Protein 7PQF (pdb70)

B-factor: mean 41.91, std 10.93, range [24.63, 84.91]

Solvent-accessible surface area: 10049 Å² total; per-residue (Å²): 165,104,95,48,132,50,31,40,81,12,200,102,76,9,81,138,3,105,70,0,0,0,8,0,6,2,8,88,9,77,118,2,18,55,50,20,117,141,19,7,3,13,86,0,57,127,132,21,81,143,24,68,3,57,38,9,2,3,22,78,31,27,71,4,0,156,38,2,9,38,0,6,0,14,0,32,69,58,2,49,95,90,191,48,37,27,4,55,132,100,0,24,8,11,88,0,9,101,25,0,4,40,5,30,39,146,144,141,74,83,9,112,107,33,177,39,54,138,34,0,23,30,35,0,15,160,26,8,136,27,55,83,51,59,0,83,90,11,51,170,46,97,79,0,62,124,42,48,148,45,2,105,39,0,30,79,5,9,152,68,101,33,25,16,1,4,0,0,20,0,97,41,0,1,14,54,102,17,36,123,33,48,112,12,0,24,116,20,0,108,69,23,17,170

Radius of gyration: 15.89 Å; Cα contacts (8 Å, |Δi|>4): 323; chains: 1; bounding box: 31×44×41 Å

Sequence (194 aa):
MMEGKEYIILKNPIANADDNSLIEIFSYRCTHCYDHHKFNTMGKVKEKLPNLTYKFYPVSSMGDYGRQANEIFAFAAFKDGVNKIDPTDKNSLTHKVAKKAYFNAYFKKKQRWENGKNPEAFYSVGLKAMNVSKADLENFLKTPEAAELLKSSYEIANPISQQNYGTPAFVVNGKYQIIPSAINSPEALIEITKELSK

Foldseek 3Di:
DDDPPFWHWDPAFQPPAAQAKEWEAELQDVVVVVCLVVLLVVVLCVVRVPGAYYYQYALVDALRSVVVLLLLLVQVVVCVVVVHRLSPCPGLVSLQSVQSNCCCPVVVDRCVRNPHVVVVNCSSCVSNVHDVVVSVVVCVDVSSVVSSVSSNVSHVVCVPPHPGWIDARRTIITDVVQPPDSVSVNVVNVVVND

Secondary structure (DSSP, 8-state):
--BTTTEEE-SSPPTT-SSEEEEEE-TT-HHHHHHHHTTHHHHHHHHSTTSEEEEEE-TTSSTTHHHHHHHHHHHHHHHHHHT--TTSTTSHHHHHHHHHHIIIIIS---GGGGT-HHHHHHHHHHHHT--HHHHHHHHTSHHHHHHHHHGGGHHHHHHHH-SSEEEETTTEEEPGGG-SSHHHHHHHHHHHH-

InterPro domains:
  IPR013766 Thioredoxin domain [PS51352] (11-218)
  IPR023205 Thiol:disulphide interchange protein DsbA/DsbL [cd03019] (27-215)
  IPR036249 Thioredoxin-like superfamily [SSF52833] (25-217)
  IPR050824 Bacterial Thiol:disulfide Interchange Protein DsbA [PTHR35891] (1-219)

Structure (mmCIF, N/CA/C/O backbone):
data_7PQF
#
_entry.id   7PQF
#
_cell.length_a   43.491
_cell.length_b   43.491
_cell.length_c   196.312
_cell.angle_alpha   90.000
_cell.angle_beta   90.000
_cell.angle_gamma   120.000
#
_symmetry.space_group_name_H-M   'P 32 2 1'
#
loop_
_entity.id
_entity.type
_entity.pdbx_description
1 polymer 'Thiol:disulfide interchange protein DsbA/DsbL'
2 water water
#
loop_
_atom_site.group_PDB
_atom_site.id
_atom_site.type_symbol
_atom_site.label_atom_id
_atom_site.label_alt_id
_atom_site.label_comp_id
_atom_site.label_asym_id
_atom_site.label_entity_id
_atom_site.label_seq_id
_atom_site.pdbx_PDB_ins_code
_atom_site.Cartn_x
_atom_site.Cartn_y
_atom_site.Cartn_z
_atom_site.occupancy
_atom_site.B_iso_or_equiv
_atom_site.auth_seq_id
_atom_site.auth_comp_id
_atom_site.auth_asym_id
_atom_site.auth_atom_id
_atom_site.pdbx_PDB_model_num
ATOM 1 N N . MET A 1 1 ? 14.25250 10.53280 -32.00958 1.000 70.16173 1 MET A N 1
ATOM 2 C CA . MET A 1 1 ? 14.08077 11.66480 -31.12657 1.000 53.70571 1 MET A CA 1
ATOM 3 C C . MET A 1 1 ? 12.62865 12.08586 -31.03275 1.000 48.23555 1 MET A C 1
ATOM 4 O O . MET A 1 1 ? 12.36451 13.21389 -30.62402 1.000 47.72256 1 MET A O 1
ATOM 9 N N . MET A 1 2 ? 11.68178 11.19881 -31.36750 1.000 42.19863 2 MET A N 1
ATOM 10 C CA . MET A 1 2 ? 10.26054 11.51552 -31.26229 1.000 41.71801 2 MET A CA 1
ATOM 11 C C . MET A 1 2 ? 9.54176 10.57115 -30.31061 1.000 42.14675 2 MET A C 1
ATOM 12 O O . MET A 1 2 ? 9.68150 9.34908 -30.41029 1.000 43.22448 2 MET A O 1
ATOM 17 N N . GLU A 1 3 ? 8.76204 11.14583 -29.39620 1.000 46.55742 3 GLU A N 1
ATOM 18 C CA . GLU A 1 3 ? 7.96674 10.34485 -28.47802 1.000 46.91210 3 GLU A CA 1
ATOM 19 C C . GLU A 1 3 ? 7.00059 9.46052 -29.25068 1.000 47.87891 3 GLU A C 1
ATOM 20 O O . GLU A 1 3 ? 6.32130 9.92133 -30.16947 1.000 46.18790 3 GLU A O 1
ATOM 26 N N . GLY A 1 4 ? 6.93841 8.18688 -28.88193 1.000 46.52199 4 GLY A N 1
ATOM 27 C CA . GLY A 1 4 ? 6.10273 7.25501 -29.60372 1.000 48.51499 4 GLY A CA 1
ATOM 28 C C . GLY A 1 4 ? 6.70985 6.66826 -30.86010 1.000 50.45742 4 GLY A C 1
ATOM 29 O O . GLY A 1 4 ? 6.08047 5.79982 -31.48460 1.000 48.99652 4 GLY A O 1
ATOM 30 N N . LYS A 1 5 ? 7.90749 7.10562 -31.26291 1.000 48.44075 5 LYS A N 1
ATOM 31 C CA . LYS A 1 5 ? 8.63040 6.44496 -32.34187 1.000 46.48399 5 LYS A CA 1
ATOM 32 C C . LYS A 1 5 ? 9.96306 5.90883 -31.86853 1.000 44.99195 5 LYS A C 1
ATOM 33 O O . LYS A 1 5 ? 10.25081 4.72100 -32.04977 1.000 48.76389 5 LYS A O 1
ATOM 39 N N . GLU A 1 6 ? 10.78261 6.74186 -31.25668 1.000 41.37952 6 GLU A N 1
ATOM 40 C CA . GLU A 1 6 ? 12.00957 6.20856 -30.69865 1.000 40.48260 6 GLU A CA 1
ATOM 41 C C . GLU A 1 6 ? 11.85842 5.84816 -29.21926 1.000 37.39884 6 GLU A C 1
ATOM 42 O O . GLU A 1 6 ? 12.60560 4.99501 -28.71199 1.000 40.56857 6 GLU A O 1
ATOM 48 N N . TYR A 1 7 ? 10.91665 6.46143 -28.51162 1.000 38.96564 7 TYR A N 1
ATOM 49 C CA . TYR A 1 7 ? 10.86343 6.28815 -27.06427 1.000 39.80483 7 TYR A CA 1
ATOM 50 C C . TYR A 1 7 ? 9.45727 6.58557 -26.59025 1.000 41.88337 7 TYR A C 1
ATOM 51 O O . TYR A 1 7 ? 8.68867 7.28189 -27.25872 1.000 42.66080 7 TYR A O 1
ATOM 60 N N . ILE A 1 8 ? 9.14403 6.06947 -25.40998 1.000 37.07901 8 ILE A N 1
ATOM 61 C CA . ILE A 1 8 ? 7.96557 6.47939 -24.67200 1.000 43.95723 8 ILE A CA 1
ATOM 62 C C . ILE A 1 8 ? 8.41242 7.05261 -23.32870 1.000 46.33559 8 ILE A C 1
ATOM 63 O O . ILE A 1 8 ? 9.52406 6.80637 -22.85407 1.000 44.17959 8 ILE A O 1
ATOM 68 N N . ILE A 1 9 ? 7.55236 7.86794 -22.73316 1.000 47.20067 9 ILE A N 1
ATOM 69 C CA . ILE A 1 9 ? 7.82905 8.41469 -21.41260 1.000 50.35733 9 ILE A CA 1
ATOM 70 C C . ILE A 1 9 ? 7.16282 7.50978 -20.39065 1.000 46.63112 9 ILE A C 1
ATOM 71 O O . ILE A 1 9 ? 5.94662 7.29481 -20.43498 1.000 52.73248 9 ILE A O 1
ATOM 76 N N . LEU A 1 10 ? 7.96416 6.93976 -19.49879 1.000 45.90252 10 LEU A N 1
ATOM 77 C CA . LEU A 1 10 ? 7.41142 6.02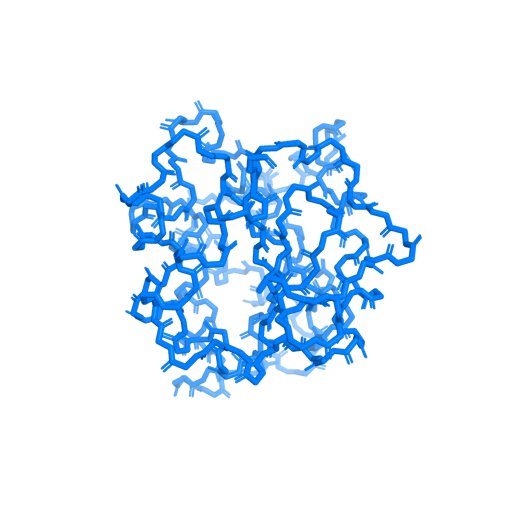197 -18.51338 1.000 45.48349 10 LEU A CA 1
ATOM 78 C C . LEU A 1 10 ? 6.38494 6.73852 -17.66067 1.000 50.56813 10 LEU A C 1
ATOM 79 O O . LEU A 1 10 ? 6.58371 7.89321 -17.26997 1.000 53.40817 10 LEU A O 1
ATOM 84 N N . LYS A 1 11 ? 5.28021 6.04664 -17.36541 1.000 47.52241 11 LYS A N 1
ATOM 85 C CA . LYS A 1 11 ? 4.26016 6.66925 -16.52761 1.000 55.08734 11 LYS A CA 1
ATOM 86 C C . LYS A 1 11 ? 4.80436 6.95478 -15.13693 1.000 55.04272 11 LYS A C 1
ATOM 87 O O . LYS A 1 11 ? 4.57655 8.04016 -14.59842 1.000 55.98617 11 LYS A O 1
ATOM 93 N N . ASN A 1 12 ? 5.56849 6.01827 -14.56207 1.000 53.88558 12 ASN A N 1
ATOM 94 C CA . ASN A 1 12 ? 6.31988 6.26310 -13.32842 1.000 55.43402 12 ASN A CA 1
ATOM 95 C C . ASN A 1 12 ? 7.80073 6.01955 -13.56354 1.000 52.83323 12 ASN A C 1
ATOM 96 O O . ASN A 1 12 ? 8.18153 4.92737 -14.01071 1.000 53.93837 12 ASN A O 1
ATOM 101 N N . PRO A 1 13 ? 8.66155 6.96878 -13.22852 1.000 51.59361 13 PRO A N 1
ATOM 102 C CA . PRO A 1 13 ? 10.07048 6.85941 -13.60083 1.000 51.83585 13 PRO A CA 1
ATOM 103 C C . PRO A 1 13 ? 10.84273 6.07805 -12.55439 1.000 47.63896 13 PRO A C 1
ATOM 104 O O . PRO A 1 13 ? 10.38733 5.86603 -11.43809 1.000 46.74526 13 PRO A O 1
ATOM 108 N N . ILE A 1 14 ? 12.01110 5.61922 -12.95152 1.000 45.82794 14 ILE A N 1
ATOM 109 C CA . ILE A 1 14 ? 12.90098 4.94563 -12.01913 1.000 39.84062 14 ILE A CA 1
ATOM 110 C C . ILE A 1 14 ? 13.51080 6.00201 -11.12320 1.000 39.86305 14 ILE A C 1
ATOM 111 O O . ILE A 1 14 ? 14.06253 6.99494 -11.60939 1.000 40.62122 14 ILE A O 1
ATOM 116 N N . ALA A 1 15 ? 13.40404 5.79663 -9.81669 1.000 40.33377 15 ALA A N 1
ATOM 117 C CA . ALA A 1 15 ? 13.98714 6.71509 -8.86151 1.000 43.07142 15 ALA A CA 1
ATOM 118 C C . ALA A 1 15 ? 15.50330 6.67060 -8.94212 1.000 42.65736 15 ALA A C 1
ATOM 119 O O . ALA A 1 15 ? 16.08987 5.62622 -9.23983 1.000 39.97258 15 ALA A O 1
ATOM 121 N N . ASN A 1 16 ? 16.13620 7.82404 -8.70523 1.000 45.42702 16 ASN A N 1
ATOM 122 C CA . ASN A 1 16 ? 17.58864 7.91992 -8.52486 1.000 48.34300 16 ASN A CA 1
ATOM 123 C C . ASN A 1 16 ? 18.32893 7.43733 -9.76244 1.000 47.25329 16 ASN A C 1
ATOM 124 O O . ASN A 1 16 ? 19.29812 6.67579 -9.69125 1.000 43.90194 16 ASN A O 1
ATOM 129 N N . ALA A 1 17 ? 17.86447 7.88699 -10.91643 1.000 46.00549 17 ALA A N 1
ATOM 130 C CA . ALA A 1 17 ? 18.36981 7.30916 -12.14686 1.000 40.51263 17 ALA A CA 1
ATOM 131 C C . ALA A 1 17 ? 18.83495 8.37809 -13.13207 1.000 40.13657 17 ALA A C 1
ATOM 132 O O . ALA A 1 17 ? 19.05193 8.07723 -14.30460 1.000 39.08854 17 ALA A O 1
ATOM 134 N N . ASP A 1 18 ? 19.05372 9.61098 -12.67752 1.000 44.06040 18 ASP A N 1
ATOM 135 C CA A ASP A 1 18 ? 19.56170 10.61383 -13.60002 0.356 46.39000 18 ASP A CA 1
ATOM 136 C CA B ASP A 1 18 ? 19.59989 10.64396 -13.54985 0.644 46.74083 18 ASP A CA 1
ATOM 137 C C . ASP A 1 18 ? 20.85640 10.13820 -14.25279 1.000 42.08052 18 ASP A C 1
ATOM 138 O O . ASP A 1 18 ? 21.63645 9.37990 -13.67437 1.000 38.92046 18 ASP A O 1
ATOM 147 N N . ASN A 1 19 ? 21.05652 10.57205 -15.50682 1.000 40.50793 19 ASN A N 1
ATOM 148 C CA . ASN A 1 19 ? 22.27502 10.32874 -16.27180 1.000 42.64463 19 ASN A CA 1
ATOM 149 C C . ASN A 1 19 ? 22.64780 8.84779 -16.31044 1.000 38.24597 19 ASN A C 1
ATOM 150 O O . ASN A 1 19 ? 23.75067 8.43815 -15.94477 1.000 36.54358 19 ASN A O 1
ATOM 155 N N . SER A 1 20 ? 21.71438 8.03958 -16.79721 1.000 35.52989 20 SER A N 1
ATOM 156 C CA . SER A 1 20 ? 21.90887 6.59708 -16.71541 1.000 34.64853 20 SER A CA 1
ATOM 157 C C . SER A 1 20 ? 21.25414 5.91629 -17.90736 1.000 38.12578 20 SER A C 1
ATOM 158 O O . SER A 1 20 ? 20.26818 6.40370 -18.47164 1.000 38.97481 20 SER A O 1
ATOM 161 N N . LEU A 1 21 ? 21.79316 4.75381 -18.24970 1.000 36.42768 21 LEU A N 1
ATOM 162 C CA . LEU A 1 21 ? 21.11549 3.79789 -19.11644 1.000 34.54977 21 LEU A CA 1
ATOM 163 C C . LEU A 1 21 ? 20.93524 2.53221 -18.29797 1.000 31.44478 21 LEU A C 1
ATOM 164 O O . LEU A 1 21 ? 21.90682 2.00390 -17.74584 1.000 32.17336 21 LEU A O 1
ATOM 169 N N . ILE A 1 22 ? 19.70110 2.07634 -18.17843 1.000 28.50482 22 ILE A N 1
ATOM 170 C CA . ILE A 1 22 ? 19.37860 0.92718 -17.34023 1.000 27.99570 22 ILE A CA 1
ATOM 171 C C . ILE A 1 22 ? 18.74609 -0.12418 -18.22837 1.000 29.91152 22 ILE A C 1
ATOM 172 O O . ILE A 1 22 ? 17.81237 0.17913 -18.98461 1.000 31.62282 22 ILE A O 1
ATOM 177 N N . GLU A 1 23 ? 19.27223 -1.34653 -18.15709 1.000 28.04997 23 GLU A N 1
ATOM 178 C CA . GLU A 1 23 ? 18.72340 -2.46820 -18.89716 1.000 28.09258 23 GLU A CA 1
ATOM 179 C C . GLU A 1 23 ? 17.86392 -3.28937 -17.95626 1.000 30.28927 23 GLU A C 1
ATOM 180 O O . GLU A 1 23 ? 18.36384 -3.83308 -16.96203 1.000 31.19053 23 GLU A O 1
ATOM 186 N N . ILE A 1 24 ? 16.57603 -3.36181 -18.25196 1.000 30.41286 24 ILE A N 1
ATOM 187 C CA . ILE A 1 24 ? 15.67456 -4.22345 -17.50284 1.000 30.31773 24 ILE A CA 1
ATOM 188 C C . ILE A 1 24 ? 15.69998 -5.57399 -18.20653 1.000 31.48917 24 ILE A C 1
ATOM 189 O O . ILE A 1 24 ? 15.44127 -5.64569 -19.40887 1.000 31.80243 24 ILE A O 1
ATOM 194 N N . PHE A 1 25 ? 16.01446 -6.64177 -17.47400 1.000 28.96416 25 PHE A N 1
ATOM 195 C CA . PHE A 1 25 ? 16.28213 -7.93718 -18.09417 1.000 28.77492 25 PHE A CA 1
ATOM 196 C C . PHE A 1 25 ? 15.76943 -9.07589 -17.22115 1.000 31.41176 25 PHE A C 1
ATOM 197 O O . PHE A 1 25 ? 15.44276 -8.90910 -16.04490 1.000 27.78631 25 PHE A O 1
ATOM 205 N N . SER A 1 26 ? 15.77767 -10.27615 -17.79231 1.000 28.31327 26 SER A N 1
ATOM 206 C CA . SER A 1 26 ? 15.48413 -11.47310 -17.01706 1.000 31.06830 26 SER A CA 1
ATOM 207 C C . SER A 1 26 ? 16.47988 -12.55605 -17.41509 1.000 31.79243 26 SER A C 1
ATOM 208 O O . SER A 1 26 ? 16.90069 -12.63457 -18.58080 1.000 28.27732 26 SER A O 1
ATOM 211 N N . TYR A 1 27 ? 16.85891 -13.38319 -16.43936 1.000 28.23600 27 TYR A N 1
ATOM 212 C CA . TYR A 1 27 ? 17.72126 -14.52266 -16.72751 1.000 27.25837 27 TYR A CA 1
ATOM 213 C C . TYR A 1 27 ? 17.09171 -15.50368 -17.71059 1.000 28.85555 27 TYR A C 1
ATOM 214 O O . TYR A 1 27 ? 17.81666 -16.28713 -18.33389 1.000 33.45899 27 TYR A O 1
ATOM 223 N N . ARG A 1 28 ? 15.76342 -15.52437 -17.82495 1.000 31.56927 28 ARG A N 1
ATOM 224 C CA . ARG A 1 28 ? 15.08663 -16.45510 -18.71722 1.000 35.67727 28 ARG A CA 1
ATOM 225 C C . ARG A 1 28 ? 14.62662 -15.79470 -20.01898 1.000 38.96527 28 ARG A C 1
ATOM 226 O O . ARG A 1 28 ? 13.71329 -16.30446 -20.67241 1.000 38.53237 28 ARG A O 1
ATOM 234 N N . CYS A 1 29 ? 15.26540 -14.69582 -20.41881 1.000 39.82950 29 CYS A N 1
ATOM 235 C CA . CYS A 1 29 ? 14.87875 -13.89783 -21.57921 1.000 36.71480 29 CYS A CA 1
ATOM 236 C C . CYS A 1 29 ? 15.91909 -14.07597 -22.68230 1.000 32.84784 29 CYS A C 1
ATOM 237 O O . CYS A 1 29 ? 17.08437 -13.71523 -22.49910 1.000 31.04592 29 CYS A O 1
ATOM 240 N N . THR A 1 30 ? 15.49506 -14.60464 -23.83312 1.000 37.31643 30 THR A N 1
ATOM 241 C CA . THR A 1 30 ? 16.45105 -14.96913 -24.88756 1.000 38.25512 30 THR A CA 1
ATOM 242 C C . THR A 1 30 ? 17.17417 -13.76644 -25.46485 1.000 35.34129 30 THR A C 1
ATOM 243 O O . THR A 1 30 ? 18.38807 -13.81516 -25.69451 1.000 33.96988 30 THR A O 1
ATOM 247 N N . HIS A 1 31 ? 16.43748 -12.70737 -25.79759 1.000 39.49051 31 HIS A N 1
ATOM 248 C CA . HIS A 1 31 ? 17.11051 -11.52914 -26.34485 1.000 42.10457 31 HIS A CA 1
ATOM 249 C C . HIS A 1 31 ? 18.03240 -10.88098 -25.31642 1.000 40.13857 31 HIS A C 1
ATOM 250 O O . HIS A 1 31 ? 19.03885 -10.25309 -25.69758 1.000 39.37963 31 HIS A O 1
ATOM 257 N N . CYS A 1 32 ? 17.68923 -10.98290 -24.01724 1.000 35.98937 32 CYS A N 1
ATOM 258 C CA . CYS A 1 32 ? 18.61251 -10.52532 -22.97470 1.000 29.56795 32 CYS A CA 1
ATOM 259 C C . CYS A 1 32 ? 19.91480 -11.30140 -23.04360 1.000 31.12306 32 CYS A C 1
ATOM 260 O O . CYS A 1 32 ? 20.99958 -10.71966 -22.94277 1.000 30.06974 32 CYS A O 1
ATOM 263 N N . TYR A 1 33 ? 19.82494 -12.61747 -23.24761 1.000 30.00678 33 TYR A N 1
ATOM 264 C CA . TYR A 1 33 ? 21.03145 -13.40965 -23.46113 1.000 30.38674 33 TYR A CA 1
ATOM 265 C C . TYR A 1 33 ? 21.82597 -12.88308 -24.66397 1.000 31.05297 33 TYR A C 1
ATOM 266 O O . TYR A 1 33 ? 23.03498 -12.65092 -24.57117 1.000 38.67570 33 TYR A O 1
ATOM 275 N N . ASP A 1 34 ? 21.16120 -12.70101 -25.80739 1.000 35.55698 34 ASP A N 1
ATOM 276 C CA . ASP A 1 34 ? 21.84541 -12.12894 -26.97938 1.000 37.83645 34 ASP A CA 1
ATOM 277 C C . ASP A 1 34 ? 22.58199 -10.83445 -26.63744 1.000 39.09225 34 ASP A C 1
ATOM 278 O O . ASP A 1 34 ? 23.74780 -10.64426 -27.02235 1.000 39.65581 34 ASP A O 1
ATOM 283 N N . HIS A 1 35 ? 21.90276 -9.91396 -25.93957 1.000 35.54402 35 HIS A N 1
ATOM 284 C CA . HIS A 1 35 ? 22.52163 -8.63658 -25.60997 1.000 33.47856 35 HIS A CA 1
ATOM 285 C C . HIS A 1 35 ? 23.66445 -8.81138 -24.62079 1.000 35.73863 35 HIS A C 1
ATOM 286 O O . HIS A 1 35 ? 24.59958 -8.00821 -24.60204 1.000 34.66131 35 HIS A O 1
ATOM 293 N N . HIS A 1 36 ? 23.61522 -9.85873 -23.80685 1.000 31.08917 36 HIS A N 1
ATOM 294 C CA . HIS A 1 36 ? 24.74617 -10.15097 -22.94191 1.000 36.99069 36 HIS A CA 1
ATOM 295 C C . HIS A 1 36 ? 25.90925 -10.74930 -23.73897 1.000 32.68252 36 HIS A C 1
ATOM 296 O O . HIS A 1 36 ? 27.07202 -10.39784 -23.51317 1.000 34.46442 36 HIS A O 1
ATOM 303 N N . LYS A 1 37 ? 25.61624 -11.67196 -24.65644 1.000 34.53128 37 LYS A N 1
ATOM 304 C CA . LYS A 1 37 ? 26.68080 -12.25672 -25.46392 1.000 37.65583 37 LYS A CA 1
ATOM 305 C C . LYS A 1 37 ? 27.45473 -11.18699 -26.23474 1.000 42.22571 37 LYS A C 1
ATOM 306 O O . LYS A 1 37 ? 28.68593 -11.23856 -26.31510 1.000 40.75558 37 LYS A O 1
ATOM 312 N N . PHE A 1 38 ? 26.76362 -10.19386 -26.79016 1.000 33.30270 38 PHE A N 1
ATOM 313 C CA . PHE A 1 38 ? 27.44465 -9.14783 -27.54086 1.000 38.11471 38 PHE A CA 1
ATOM 314 C C . PHE A 1 38 ? 27.66345 -7.89093 -26.71146 1.000 41.76988 38 PHE A C 1
ATOM 315 O O . PHE A 1 38 ? 27.99795 -6.84291 -27.27179 1.000 41.99343 38 PHE A O 1
ATOM 323 N N . ASN A 1 39 ? 27.53167 -7.99712 -25.38821 1.000 33.48864 39 ASN A N 1
ATOM 324 C CA . ASN A 1 39 ? 27.82073 -6.91286 -24.44438 1.000 32.79808 39 ASN A CA 1
ATOM 325 C C . ASN A 1 39 ? 27.33465 -5.55594 -24.94285 1.000 32.92088 39 ASN A C 1
ATOM 326 O O . ASN A 1 39 ? 28.06853 -4.56671 -24.97336 1.000 35.55854 39 ASN A O 1
ATOM 331 N N . THR A 1 40 ? 26.05432 -5.50116 -25.30817 1.000 35.58303 40 THR A N 1
ATOM 332 C CA . THR A 1 40 ? 25.49849 -4.25907 -25.83142 1.000 34.06887 40 THR A CA 1
ATOM 333 C C . TH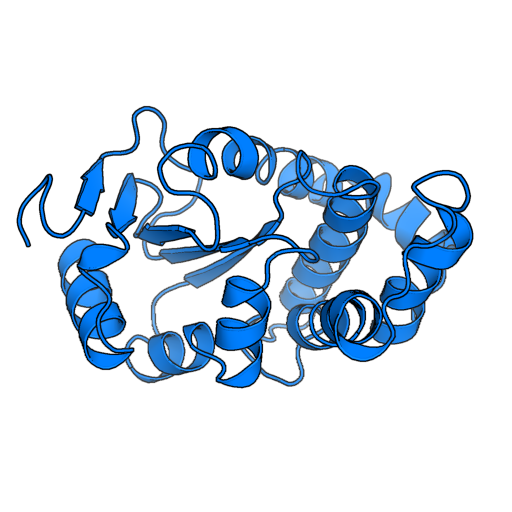R A 1 40 ? 25.73371 -3.10113 -24.87863 1.000 40.65751 40 THR A C 1
ATOM 334 O O . THR A 1 40 ? 26.25577 -2.04811 -25.27523 1.000 36.05255 40 THR A O 1
ATOM 338 N N . MET A 1 41 ? 25.35875 -3.27982 -23.60774 1.000 31.85994 41 MET A N 1
ATOM 339 C CA . MET A 1 41 ? 25.46408 -2.17692 -22.65670 1.000 31.62324 41 MET A CA 1
ATOM 340 C C . MET A 1 41 ? 26.9112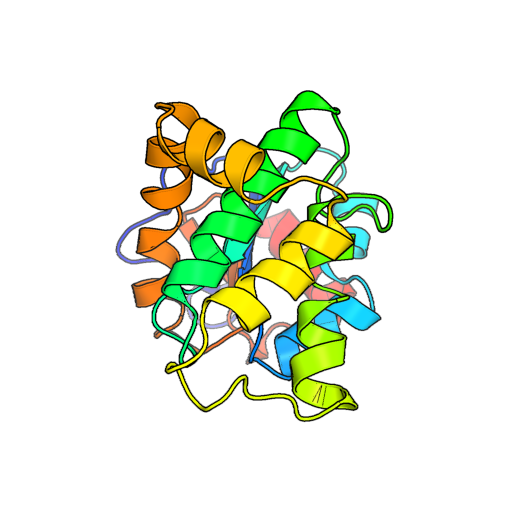2 -1.72444 -22.51169 1.000 33.95488 41 MET A C 1
ATOM 341 O O . MET A 1 41 ? 27.18231 -0.52970 -22.35767 1.000 36.42113 41 MET A O 1
ATOM 346 N N . GLY A 1 42 ? 27.85274 -2.66620 -22.56044 1.000 32.43613 42 GLY A N 1
ATOM 347 C CA . GLY A 1 42 ? 29.26320 -2.30474 -22.57148 1.000 37.58430 42 GLY A CA 1
ATOM 348 C C . GLY A 1 42 ? 29.67463 -1.48750 -23.78453 1.000 41.72370 42 GLY A C 1
ATOM 349 O O . GLY A 1 42 ? 30.56066 -0.62839 -23.68576 1.000 42.59940 42 GLY A O 1
ATOM 350 N N . LYS A 1 43 ? 29.04976 -1.73589 -24.94366 1.000 40.34619 43 LYS A N 1
ATOM 351 C CA . LYS A 1 43 ? 29.32343 -0.88434 -26.10058 1.000 39.41012 43 LYS A CA 1
ATOM 352 C C . LYS A 1 43 ? 28.81455 0.52347 -25.86678 1.000 39.53362 43 LYS A C 1
ATOM 353 O O . LYS A 1 43 ? 29.45289 1.49371 -26.29145 1.000 41.41120 43 LYS A O 1
ATOM 359 N N . VAL A 1 44 ? 27.64582 0.66558 -25.22768 1.000 36.33392 44 VAL A N 1
ATOM 360 C CA . VAL A 1 44 ? 27.16073 2.01106 -24.94671 1.000 37.94243 44 VAL A CA 1
ATOM 361 C C . VAL A 1 44 ? 28.10584 2.70575 -23.98217 1.000 40.60266 44 VAL A C 1
ATOM 362 O O . VAL A 1 44 ? 28.48746 3.86731 -24.18910 1.000 39.71290 44 VAL A O 1
ATOM 366 N N . LYS A 1 45 ? 28.50391 1.99764 -22.91266 1.000 38.09672 45 LYS A N 1
ATOM 367 C CA . LYS A 1 45 ? 29.39372 2.59945 -21.92269 1.000 41.04230 45 LYS A CA 1
ATOM 368 C C . LYS A 1 45 ? 30.67691 3.09338 -22.56370 1.000 40.83558 45 LYS A C 1
ATOM 369 O O . LYS A 1 45 ? 31.20326 4.14262 -22.17733 1.000 42.85678 45 LYS A O 1
ATOM 375 N N . GLU A 1 46 ? 31.19371 2.34839 -23.54298 1.000 40.64175 46 GLU A N 1
ATOM 376 C CA . GLU A 1 46 ? 32.39330 2.77597 -24.24511 1.000 44.86230 46 GLU A CA 1
ATOM 377 C C . GLU A 1 46 ? 32.19866 4.13352 -24.90079 1.000 46.61107 46 GLU A C 1
ATOM 378 O O . GLU A 1 46 ? 33.07154 5.00431 -24.81157 1.000 49.96590 46 GLU A O 1
ATOM 384 N N . LYS A 1 47 ? 31.07262 4.33050 -25.58384 1.000 40.43279 47 LYS A N 1
ATOM 385 C CA . LYS A 1 47 ? 30.84029 5.57775 -26.30511 1.000 42.56771 47 LYS A CA 1
ATOM 386 C C . LYS A 1 47 ? 30.22841 6.66568 -25.43223 1.000 43.96212 47 LYS A C 1
ATOM 387 O O . LYS A 1 47 ? 30.29060 7.84401 -25.79372 1.000 45.78663 47 LYS A O 1
ATOM 393 N N . LEU A 1 48 ? 29.65225 6.31589 -24.28918 1.000 40.07620 48 LEU A N 1
ATOM 394 C CA . LEU A 1 48 ? 29.04025 7.28807 -23.38434 1.000 41.53020 48 LEU A CA 1
ATOM 395 C C . LEU A 1 48 ? 29.57457 6.98034 -21.99900 1.000 47.82088 48 LEU A C 1
ATOM 396 O O . LEU A 1 48 ? 28.85053 6.48068 -21.12492 1.000 47.45134 48 LEU A O 1
ATOM 401 N N . PRO A 1 49 ? 30.86156 7.24451 -21.77551 1.000 47.66031 49 PRO A N 1
ATOM 402 C CA . PRO A 1 49 ? 31.50266 6.79581 -20.53162 1.000 48.35945 49 PRO A CA 1
ATOM 403 C C . PRO A 1 49 ? 30.92875 7.43211 -19.29332 1.000 48.41387 49 PRO A C 1
ATOM 404 O O . PRO A 1 49 ? 31.01486 6.82073 -18.21889 1.000 53.09678 49 PRO A O 1
ATOM 408 N N . ASN A 1 50 ? 30.32387 8.61582 -19.40074 1.000 45.81806 50 ASN A N 1
ATOM 409 C CA . ASN A 1 50 ? 29.90953 9.35628 -18.20924 1.000 52.68039 50 ASN A CA 1
ATOM 410 C C . ASN A 1 50 ? 28.50967 9.01923 -17.72792 1.000 46.87428 50 ASN A C 1
ATOM 411 O O . ASN A 1 50 ? 28.07091 9.59141 -16.72438 1.000 50.90984 50 ASN A O 1
ATOM 416 N N . LEU A 1 51 ? 27.79274 8.13914 -18.41770 1.000 40.70600 51 LEU A N 1
ATOM 417 C CA . LEU A 1 51 ? 26.54222 7.66918 -17.84700 1.000 41.58729 51 LEU A CA 1
ATOM 418 C C . LEU A 1 51 ? 26.80559 6.58874 -16.80087 1.000 42.29793 51 LEU A C 1
ATOM 419 O O . LEU A 1 51 ? 27.86440 5.95197 -16.76688 1.000 42.19170 51 LEU A O 1
ATOM 424 N N . THR A 1 52 ? 25.80919 6.38417 -15.95046 1.000 40.14059 52 THR A N 1
ATOM 425 C CA . THR A 1 52 ? 25.77888 5.24419 -15.05231 1.000 37.34717 52 THR A CA 1
ATOM 426 C C . THR A 1 52 ? 24.98381 4.13519 -15.71272 1.000 38.01097 52 THR A C 1
ATOM 427 O O . THR A 1 52 ? 23.90573 4.38238 -16.25096 1.000 40.79552 52 THR A O 1
ATOM 431 N N . TYR A 1 53 ? 25.49915 2.90771 -15.65489 1.000 34.03770 53 TYR A N 1
ATOM 432 C CA . TYR A 1 53 ? 24.85904 1.76940 -16.30215 1.000 33.50857 53 TYR A CA 1
ATOM 433 C C . TYR A 1 53 ? 24.38411 0.80661 -15.23139 1.000 32.40605 53 TYR A C 1
ATOM 434 O O . TYR A 1 53 ? 25.14549 0.47854 -14.31795 1.000 34.00587 53 TYR A O 1
ATOM 443 N N . LYS A 1 54 ? 23.12315 0.39407 -15.30460 1.000 33.41096 54 LYS A N 1
ATOM 444 C CA . LYS A 1 54 ? 22.61161 -0.56583 -14.33490 1.000 32.08834 54 LYS A CA 1
ATOM 445 C C . LYS A 1 54 ? 21.82768 -1.64740 -15.04429 1.000 33.42089 54 LYS A C 1
ATOM 446 O O . LYS A 1 54 ? 21.38901 -1.48231 -16.19059 1.000 30.13481 54 LYS A O 1
ATOM 452 N N . PHE A 1 55 ? 21.66422 -2.76438 -14.33729 1.000 29.38817 55 PHE A N 1
ATOM 453 C CA . PHE A 1 55 ? 20.84203 -3.87336 -14.79810 1.000 27.20597 55 PHE A CA 1
ATOM 454 C C . PHE A 1 55 ? 19.81164 -4.12548 -13.71609 1.000 28.35968 55 PHE A C 1
ATOM 455 O O . PHE A 1 55 ? 20.16665 -4.36822 -12.56074 1.000 28.26572 55 PHE A O 1
ATOM 463 N N . TYR A 1 56 ? 18.55544 -4.05147 -14.09315 1.000 26.26739 56 TYR A N 1
ATOM 464 C CA . TYR A 1 56 ? 17.43587 -4.27657 -13.20202 1.000 27.84853 56 TYR A CA 1
ATOM 465 C C . TYR A 1 56 ? 16.81317 -5.60607 -13.58888 1.000 29.54521 56 TYR A C 1
ATOM 466 O O . TYR A 1 56 ? 16.19541 -5.69664 -14.65380 1.000 29.28847 56 TYR A O 1
ATOM 475 N N . PRO A 1 57 ? 16.92594 -6.64508 -12.77518 1.000 26.53459 57 PRO A N 1
ATOM 476 C CA . PRO A 1 57 ? 16.24230 -7.90232 -13.07597 1.000 25.48277 57 PRO A CA 1
ATOM 477 C C . PRO A 1 57 ? 14.75028 -7.80686 -12.79890 1.000 30.14750 57 PRO A C 1
ATOM 478 O O . PRO A 1 57 ? 14.29685 -7.00269 -11.99144 1.000 31.11442 57 PRO A O 1
ATOM 482 N N . VAL A 1 58 ? 13.99315 -8.65642 -13.49193 1.000 28.65404 58 VAL A N 1
ATOM 483 C CA . VAL A 1 58 ? 12.53012 -8.66797 -13.46471 1.000 30.25082 58 VAL A CA 1
ATOM 484 C C . VAL A 1 58 ? 12.11054 -9.82455 -12.57563 1.000 30.24190 58 VAL 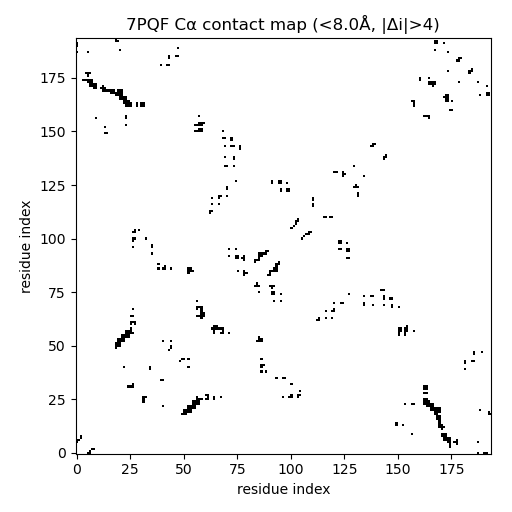A C 1
ATOM 485 O O . VAL A 1 58 ? 12.19293 -10.98747 -12.97357 1.000 30.02630 58 VAL A O 1
ATOM 489 N N . SER A 1 59 ? 11.64777 -9.53361 -11.36668 1.000 26.13006 59 SER A N 1
ATOM 490 C CA . SER A 1 59 ? 11.33710 -10.63599 -10.47589 1.000 27.22048 59 SER A CA 1
ATOM 491 C C . SER A 1 59 ? 10.11953 -11.42257 -10.92803 1.000 33.83824 59 SER A C 1
ATOM 492 O O . SER A 1 59 ? 9.99267 -12.59882 -10.57716 1.000 35.25938 59 SER A O 1
ATOM 495 N N . SER A 1 60 ? 9.22314 -10.81908 -11.70239 1.000 31.14017 60 SER A N 1
ATOM 496 C CA . SER A 1 60 ? 8.01095 -11.54272 -12.05780 1.000 33.94424 60 SER A CA 1
ATOM 497 C C . SER A 1 60 ? 8.23422 -12.55395 -13.17354 1.000 32.88729 60 SER A C 1
ATOM 498 O O . SER A 1 60 ? 7.33680 -13.34284 -13.46005 1.000 36.44631 60 SER A O 1
ATOM 501 N N . MET A 1 61 ? 9.41063 -12.60130 -13.76986 1.000 28.71500 61 MET A N 1
ATOM 502 C CA . MET A 1 61 ? 9.68441 -13.54436 -14.84652 1.000 31.49585 61 MET A CA 1
ATOM 503 C C . MET A 1 61 ? 10.45238 -14.76630 -14.35341 1.000 35.46973 61 MET A C 1
ATOM 504 O O . MET A 1 61 ? 11.38531 -14.65208 -13.54816 1.000 35.33270 61 MET A O 1
ATOM 509 N N . GLY A 1 62 ? 10.05816 -15.94007 -14.84501 1.000 32.33047 62 GLY A N 1
ATOM 510 C CA . GLY A 1 62 ? 10.70682 -17.17886 -14.46999 1.000 33.23980 62 GLY A CA 1
ATOM 511 C C . GLY A 1 62 ? 10.21296 -17.71327 -13.13365 1.000 35.15208 62 GLY A C 1
ATOM 512 O O . GLY A 1 62 ? 9.62841 -16.99802 -12.31505 1.000 35.22172 62 GLY A O 1
ATOM 513 N N . ASP A 1 63 ? 10.46853 -19.00717 -12.89896 1.000 33.77868 63 ASP A N 1
ATOM 514 C CA . ASP A 1 63 ? 10.13105 -19.58023 -11.58512 1.000 34.10400 63 ASP A CA 1
ATOM 515 C C . ASP A 1 63 ? 10.93751 -18.97322 -10.44518 1.000 31.93408 63 ASP A C 1
ATOM 516 O O . ASP A 1 63 ? 10.48641 -18.98797 -9.28268 1.000 33.72642 63 ASP A O 1
ATOM 521 N N . TYR A 1 64 ? 12.12046 -18.44009 -10.74236 1.000 31.44153 64 TYR A N 1
ATOM 522 C CA . TYR A 1 64 ? 13.06319 -18.00019 -9.71680 1.000 32.43011 64 TYR A CA 1
ATOM 523 C C . TYR A 1 64 ? 13.37498 -16.52024 -9.80538 1.000 34.79867 64 TYR A C 1
ATOM 524 O O . TYR A 1 64 ? 14.42725 -16.09904 -9.31080 1.000 29.87523 64 TYR A O 1
ATOM 533 N N . GLY A 1 65 ? 12.49637 -15.73632 -10.44130 1.000 30.47905 65 GLY A N 1
ATOM 534 C CA . GLY A 1 65 ? 12.76197 -14.31819 -10.58984 1.000 31.48918 65 GLY A CA 1
ATOM 535 C C . GLY A 1 65 ? 13.04706 -13.63656 -9.25752 1.000 28.22515 65 GLY A C 1
ATOM 536 O O . GLY A 1 65 ? 13.90314 -12.76960 -9.17004 1.000 27.91426 65 GLY A O 1
ATOM 537 N N . ARG A 1 66 ? 12.34572 -14.04431 -8.20283 1.000 32.28135 66 ARG A N 1
ATOM 538 C CA . ARG A 1 66 ? 12.52452 -13.39025 -6.91098 1.000 31.38669 66 ARG A CA 1
ATOM 539 C C . ARG A 1 66 ? 13.87474 -13.72132 -6.30164 1.000 30.60672 66 ARG A C 1
ATOM 540 O O . ARG A 1 66 ? 14.51799 -12.85321 -5.69432 1.000 33.51823 66 ARG A O 1
ATOM 548 N N . GLN A 1 67 ? 14.33203 -14.96696 -6.47554 1.000 29.77813 67 GLN A N 1
ATOM 549 C CA . GLN A 1 67 ? 15.66755 -15.35295 -6.02616 1.000 29.33011 67 GLN A CA 1
ATOM 550 C C . GLN A 1 67 ? 16.74768 -14.71097 -6.89750 1.000 30.88775 67 GLN A C 1
ATOM 551 O O . GLN A 1 67 ? 17.80549 -14.30037 -6.39091 1.000 28.86683 67 GLN A O 1
ATOM 557 N N . ALA A 1 68 ? 16.49732 -14.58850 -8.21461 1.000 28.24868 68 ALA A N 1
ATOM 558 C CA . ALA A 1 68 ? 17.48252 -13.93789 -9.07627 1.000 28.91035 68 ALA A CA 1
ATOM 559 C C . ALA A 1 68 ? 17.67870 -12.48169 -8.67257 1.000 29.25078 68 ALA A C 1
ATOM 560 O O . ALA A 1 68 ? 18.80163 -11.95974 -8.70618 1.000 27.18111 68 ALA A O 1
ATOM 562 N N . ASN A 1 69 ? 16.58745 -11.80183 -8.31359 1.000 30.03308 69 ASN A N 1
ATOM 563 C CA . ASN A 1 69 ? 16.70746 -10.42022 -7.86182 1.000 30.17197 69 ASN A CA 1
ATOM 564 C C . ASN A 1 69 ? 17.69436 -10.30665 -6.70211 1.000 28.89350 69 ASN A C 1
ATOM 565 O O . ASN A 1 69 ? 18.52588 -9.39982 -6.67169 1.000 26.86916 69 ASN A O 1
ATOM 570 N N . GLU A 1 70 ? 17.59951 -11.22341 -5.73175 1.000 25.71638 70 GLU A N 1
ATOM 571 C CA . GLU A 1 70 ? 18.51160 -11.22279 -4.58800 1.000 28.12727 70 GLU A CA 1
ATOM 572 C C . GLU A 1 70 ? 19.95262 -11.36162 -5.02370 1.000 27.86368 70 GLU A C 1
ATOM 573 O O . GLU A 1 70 ? 20.83550 -10.64253 -4.53644 1.000 26.90201 70 GLU A O 1
ATOM 579 N N . ILE A 1 71 ? 20.22631 -12.37436 -5.84906 1.000 28.69175 71 ILE A N 1
ATOM 580 C CA . ILE A 1 71 ? 21.58554 -12.61868 -6.30440 1.000 27.54178 71 ILE A CA 1
ATOM 581 C C . ILE A 1 71 ? 22.08963 -11.43031 -7.10405 1.000 28.37527 71 ILE A C 1
ATOM 582 O O . ILE A 1 71 ? 23.21950 -10.98014 -6.92045 1.000 31.84883 71 ILE A O 1
ATOM 587 N N . PHE A 1 72 ? 21.27318 -10.90574 -8.01632 1.000 25.62911 72 PHE A N 1
ATOM 588 C CA . PHE A 1 72 ? 21.77434 -9.76639 -8.80370 1.000 25.72184 72 PHE A CA 1
ATOM 589 C C . PHE A 1 72 ? 21.95109 -8.52149 -7.93198 1.000 26.00160 72 PHE A C 1
ATOM 590 O O . PHE A 1 72 ? 22.87564 -7.73073 -8.15404 1.000 28.56674 72 PHE A O 1
ATOM 598 N N . ALA A 1 73 ? 21.09135 -8.33368 -6.92423 1.000 26.89170 73 ALA A N 1
ATOM 599 C CA . ALA A 1 73 ? 21.29045 -7.19939 -6.02733 1.000 26.54873 73 ALA A CA 1
ATOM 600 C C . ALA A 1 73 ? 22.62585 -7.32706 -5.30623 1.000 32.99804 73 ALA A C 1
ATOM 601 O O . ALA A 1 73 ? 23.38942 -6.35895 -5.19939 1.000 34.09414 73 ALA A O 1
ATOM 603 N N . PHE A 1 74 ? 22.94462 -8.53859 -4.85267 1.000 31.73849 74 PHE A N 1
ATOM 604 C CA . PHE A 1 74 ? 24.23792 -8.79836 -4.22362 1.000 28.10440 74 PHE A CA 1
ATOM 605 C C . PHE A 1 74 ? 25.39672 -8.53117 -5.17882 1.000 31.62507 74 PHE A C 1
ATOM 606 O O . PHE A 1 74 ? 26.39152 -7.90836 -4.79615 1.000 33.05566 74 PHE A O 1
ATOM 614 N N . ALA A 1 75 ? 25.30429 -9.01290 -6.42642 1.000 29.60238 75 ALA A N 1
ATOM 615 C CA . ALA A 1 75 ? 26.35952 -8.71668 -7.40599 1.000 31.05811 75 ALA A CA 1
ATOM 616 C C . ALA A 1 75 ? 26.49672 -7.21225 -7.64759 1.000 31.80304 75 ALA A C 1
ATOM 617 O O . ALA A 1 75 ? 27.60854 -6.67230 -7.65084 1.000 33.34218 75 ALA A O 1
ATOM 619 N N . ALA A 1 76 ? 25.38203 -6.52227 -7.88802 1.000 28.59622 76 ALA A N 1
ATOM 620 C CA . ALA A 1 76 ? 25.44772 -5.08153 -8.09070 1.000 33.10708 76 ALA A CA 1
ATOM 621 C C . ALA A 1 76 ? 26.10935 -4.38880 -6.90415 1.000 37.36210 76 ALA A C 1
ATOM 622 O O . ALA A 1 76 ? 26.95954 -3.49880 -7.07522 1.000 34.26303 76 ALA A O 1
ATOM 624 N N . PHE A 1 77 ? 25.70821 -4.76657 -5.68519 1.000 33.93339 77 PHE A N 1
ATOM 625 C CA . PHE A 1 77 ? 26.28376 -4.13909 -4.50328 1.000 31.70815 77 PHE A CA 1
ATOM 626 C C . PHE A 1 77 ? 27.79450 -4.33871 -4.47158 1.000 33.12554 77 PHE A C 1
ATOM 627 O O . PHE A 1 77 ? 28.56066 -3.38096 -4.29911 1.000 36.82036 77 PHE A O 1
ATOM 635 N N . LYS A 1 78 ? 28.23575 -5.58598 -4.66228 1.000 35.38328 78 LYS A N 1
ATOM 636 C CA . LYS A 1 78 ? 29.66383 -5.89857 -4.62233 1.000 35.28222 78 LYS A CA 1
ATOM 637 C C . LYS A 1 78 ? 30.41108 -5.24952 -5.77605 1.000 36.93905 78 LYS A C 1
ATOM 638 O O . LYS A 1 78 ? 31.50227 -4.71350 -5.57046 1.000 37.20610 78 LYS A O 1
ATOM 644 N N . ASP A 1 79 ? 29.85831 -5.29004 -7.00015 1.000 34.13935 79 ASP A N 1
ATOM 645 C CA . ASP A 1 79 ? 30.49456 -4.55623 -8.07991 1.000 34.90273 79 ASP A CA 1
ATOM 646 C C . ASP A 1 79 ? 30.66021 -3.10311 -7.68626 1.000 39.12117 79 ASP A C 1
ATOM 647 O O . ASP A 1 79 ? 31.67827 -2.47340 -8.00148 1.000 44.32752 79 ASP A O 1
ATOM 652 N N . GLY A 1 80 ? 29.66456 -2.55251 -6.98685 1.000 34.15978 80 GLY A N 1
ATOM 653 C CA . GLY A 1 80 ? 29.75888 -1.16357 -6.56179 1.000 37.91522 80 GLY A CA 1
ATOM 654 C C . GLY A 1 80 ? 30.89612 -0.94195 -5.58611 1.000 41.35862 80 GLY A C 1
ATOM 655 O O . GLY A 1 80 ? 31.68055 0.00309 -5.72568 1.000 42.52326 80 GLY A O 1
ATOM 656 N N . VAL A 1 81 ? 30.99723 -1.81289 -4.57712 1.000 38.90848 81 VAL A N 1
ATOM 657 C CA . VAL A 1 81 ? 32.09243 -1.71789 -3.62184 1.000 44.12771 81 VAL A CA 1
ATOM 658 C C . VAL A 1 81 ? 33.41858 -1.85972 -4.33856 1.000 49.22529 81 VAL A C 1
ATOM 659 O O . VAL A 1 81 ? 34.38662 -1.15724 -4.02644 1.000 48.62043 81 VAL A O 1
ATOM 663 N N . ASN A 1 82 ? 33.48093 -2.76657 -5.31810 1.000 45.25238 82 ASN A N 1
ATOM 664 C CA . ASN A 1 82 ? 34.71735 -3.03657 -6.03807 1.000 46.39771 82 ASN A CA 1
ATOM 665 C C . ASN A 1 82 ? 35.00266 -2.01230 -7.11475 1.000 42.08124 82 ASN A C 1
ATOM 666 O O . ASN A 1 82 ? 36.07603 -2.06836 -7.71263 1.000 46.96893 82 ASN A O 1
ATOM 671 N N . LYS A 1 83 ? 34.08349 -1.07570 -7.35469 1.000 44.57031 83 LYS A N 1
ATOM 672 C CA . LYS A 1 83 ? 34.28158 -0.03610 -8.35772 1.000 50.44349 83 LYS A CA 1
ATOM 673 C C . LYS A 1 83 ? 34.54955 -0.65475 -9.73028 1.000 51.93860 83 LYS A C 1
ATOM 674 O O . LYS A 1 83 ? 35.44157 -0.22528 -10.46552 1.000 53.53857 83 LYS A O 1
ATOM 680 N N . ILE A 1 84 ? 33.81785 -1.71651 -10.04526 1.000 48.30468 84 ILE A N 1
ATOM 681 C CA . ILE A 1 84 ? 33.82353 -2.31944 -11.36973 1.000 47.31169 84 ILE A CA 1
ATOM 682 C C . ILE A 1 84 ? 32.45277 -2.09323 -11.97720 1.000 44.92260 84 ILE A C 1
ATOM 683 O O . ILE A 1 84 ? 31.42215 -2.36223 -11.34144 1.000 43.13950 84 ILE A O 1
ATOM 688 N N . ASP A 1 85 ? 32.43993 -1.54917 -13.18286 1.000 40.87076 85 ASP A N 1
ATOM 689 C CA . ASP A 1 85 ? 31.17833 -1.30352 -13.86305 1.000 38.53845 85 ASP A CA 1
ATOM 690 C C . ASP A 1 85 ? 30.47054 -2.62552 -14.14975 1.000 33.79608 85 ASP A C 1
ATOM 691 O O . ASP A 1 85 ? 31.11393 -3.59170 -14.56874 1.000 37.18119 85 ASP A O 1
ATOM 696 N N . PRO A 1 86 ? 29.15242 -2.71161 -13.94882 1.000 34.73448 86 PRO A N 1
ATOM 697 C CA . PRO A 1 86 ? 28.47388 -3.99089 -14.21382 1.000 31.33038 86 PRO A CA 1
ATOM 698 C C . PRO A 1 86 ? 28.47252 -4.36852 -15.68490 1.000 35.48056 86 PRO A C 1
ATOM 699 O O . PRO A 1 86 ? 28.16354 -5.52518 -16.00502 1.000 32.34055 86 PRO A O 1
ATOM 703 N N . THR A 1 87 ? 28.77616 -3.43671 -16.60429 1.000 34.31611 87 THR A N 1
ATOM 704 C CA . THR A 1 87 ? 28.87898 -3.83564 -18.00462 1.000 37.60547 87 THR A CA 1
ATOM 705 C C . THR A 1 87 ? 30.24405 -4.42052 -18.30775 1.000 44.48627 87 THR A C 1
ATOM 706 O O . THR A 1 87 ? 30.45019 -4.98355 -19.39566 1.000 47.30053 87 THR A O 1
ATOM 710 N N . ASP A 1 88 ? 31.18251 -4.26567 -17.38456 1.000 37.56949 88 ASP A N 1
ATOM 711 C CA . ASP A 1 88 ? 32.49257 -4.87908 -17.53528 1.000 39.45015 88 ASP A CA 1
ATOM 712 C C . ASP A 1 88 ? 32.35044 -6.39739 -17.53809 1.000 40.36200 88 ASP A C 1
ATOM 713 O O . ASP A 1 88 ? 31.64704 -6.96876 -16.70356 1.000 37.99919 88 ASP A O 1
ATOM 718 N N . LYS A 1 89 ? 33.01731 -7.06388 -18.48300 1.000 42.06181 89 LYS A N 1
ATOM 719 C CA . LYS A 1 89 ? 32.92071 -8.51913 -18.54543 1.000 44.46015 89 LYS A CA 1
ATOM 720 C C . LYS A 1 89 ? 33.55175 -9.21759 -17.34650 1.000 45.62979 89 LYS A C 1
ATOM 721 O O . LYS A 1 89 ? 33.27392 -10.40286 -17.12643 1.000 46.42160 89 LYS A O 1
ATOM 727 N N . ASN A 1 90 ? 34.35070 -8.52278 -16.54144 1.000 45.35745 90 ASN A N 1
ATOM 728 C CA . ASN A 1 90 ? 34.86435 -9.09522 -15.30259 1.000 45.02599 90 ASN A CA 1
ATOM 729 C C . ASN A 1 90 ? 34.00653 -8.79935 -14.08986 1.000 43.46241 90 ASN A C 1
ATOM 730 O O . ASN A 1 90 ? 34.38127 -9.20845 -12.99220 1.000 44.48593 90 ASN A O 1
ATOM 735 N N . SER A 1 91 ? 32.88672 -8.09923 -14.24330 1.000 40.03433 91 SER A N 1
ATOM 736 C CA . SER A 1 91 ? 32.10050 -7.75228 -13.06689 1.000 35.97080 91 SER A CA 1
ATOM 737 C C . SER A 1 91 ? 31.41924 -8.99014 -12.50600 1.000 38.19459 91 SER A C 1
ATOM 738 O O . SER A 1 91 ? 31.28172 -10.01096 -13.18110 1.000 37.69642 91 SER A O 1
ATOM 741 N N . LEU A 1 92 ? 30.95471 -8.88725 -11.26021 1.000 35.99850 92 LEU A N 1
ATOM 742 C CA . LEU A 1 92 ? 30.15232 -9.98863 -10.74887 1.000 36.20478 92 LEU A CA 1
ATOM 743 C C . LEU A 1 92 ? 28.80020 -10.03727 -11.45199 1.000 32.59440 92 LEU A C 1
ATOM 744 O O . LEU A 1 92 ? 28.26839 -11.12284 -11.72015 1.000 34.41024 92 LEU A O 1
ATOM 749 N N . THR A 1 93 ? 28.21453 -8.87439 -11.74346 1.000 27.24013 93 THR A N 1
ATOM 750 C CA . THR A 1 93 ? 26.99824 -8.85908 -12.54751 1.000 30.68567 93 THR A CA 1
ATOM 751 C C . THR A 1 93 ? 27.15628 -9.68100 -13.81951 1.000 30.99752 93 THR A C 1
ATOM 752 O O . THR A 1 93 ? 26.28759 -10.49753 -14.15315 1.000 29.32179 93 THR A O 1
ATOM 756 N N . HIS A 1 94 ? 28.24683 -9.46098 -14.56779 1.000 29.18985 94 HIS A N 1
ATOM 757 C CA . HIS A 1 94 ? 28.37298 -10.15815 -15.84608 1.000 31.81743 94 HIS A CA 1
ATOM 758 C C . HIS A 1 94 ? 28.58822 -11.63893 -15.61307 1.000 34.79508 94 HIS A C 1
ATOM 759 O O . HIS A 1 94 ? 27.98208 -12.48494 -16.29248 1.000 33.01824 94 HIS A O 1
ATOM 766 N N . LYS A 1 95 ? 29.41320 -11.96139 -14.61141 1.000 36.90452 95 LYS A N 1
ATOM 767 C CA . LYS A 1 95 ? 29.71511 -13.35108 -14.31024 1.000 41.02959 95 LYS A CA 1
ATOM 768 C C . LYS A 1 95 ? 28.46547 -14.08864 -13.87057 1.000 37.38779 95 LYS A C 1
ATOM 769 O O . LYS A 1 95 ? 28.23123 -15.22591 -14.29415 1.000 38.02950 95 LYS A O 1
ATOM 775 N N . VAL A 1 96 ? 27.63221 -13.43056 -13.05764 1.000 29.74355 96 VAL A N 1
ATOM 776 C CA . VAL A 1 96 ? 26.35972 -14.00105 -12.61216 1.000 32.28390 96 VAL A CA 1
ATOM 777 C C . VAL A 1 96 ? 25.40381 -14.16779 -13.78686 1.000 28.96025 96 VAL A C 1
ATOM 778 O O . VAL A 1 96 ? 24.77956 -15.21577 -13.93991 1.000 28.01727 96 VAL A O 1
ATOM 782 N N . ALA A 1 97 ? 25.22434 -13.12402 -14.61431 1.000 31.46883 97 ALA A N 1
ATOM 783 C CA . ALA A 1 97 ? 24.29986 -13.28194 -15.74692 1.000 31.96336 97 ALA A CA 1
ATOM 784 C C . ALA A 1 97 ? 24.76980 -14.40069 -16.67027 1.000 31.17323 97 ALA A C 1
ATOM 785 O O . ALA A 1 97 ? 23.97929 -15.28120 -17.05185 1.000 31.82897 97 ALA A O 1
ATOM 787 N N . LYS A 1 98 ? 26.06496 -14.40572 -17.00630 1.000 31.50254 98 LYS A N 1
ATOM 788 C CA A LYS A 1 98 ? 26.60604 -15.47009 -17.84589 0.606 37.10141 98 LYS A CA 1
ATOM 789 C CA B LYS A 1 98 ? 26.60703 -15.46843 -17.84497 0.394 37.39612 98 LYS A CA 1
ATOM 790 C C . LYS A 1 98 ? 26.25331 -16.83793 -17.29025 1.000 37.98978 98 LYS A C 1
ATOM 791 O O . LYS A 1 98 ? 25.81733 -17.72407 -18.03287 1.000 38.50705 98 LYS A O 1
ATOM 802 N N . ALA A 1 99 ? 26.43499 -17.03195 -15.97632 1.000 36.41139 99 ALA A N 1
ATOM 803 C CA . ALA A 1 99 ? 26.19479 -18.36286 -15.41986 1.000 34.83675 99 ALA A CA 1
ATOM 804 C C . ALA A 1 99 ? 24.72270 -18.74319 -15.52485 1.000 35.35641 99 ALA A C 1
ATOM 805 O O . ALA A 1 99 ? 24.39002 -19.88640 -15.87467 1.000 36.97524 99 ALA A O 1
ATOM 807 N N . TYR A 1 100 ? 23.81791 -17.80044 -15.24048 1.000 32.02012 100 TYR A N 1
ATOM 808 C CA . TYR A 1 100 ? 22.40383 -18.15154 -15.33460 1.000 32.75612 100 TYR A CA 1
ATOM 809 C C . TYR A 1 100 ? 21.95592 -18.30093 -16.77654 1.000 30.72204 100 TYR A C 1
ATOM 810 O O . TYR A 1 100 ? 21.22537 -19.23727 -17.08349 1.000 33.90333 100 TYR A O 1
ATOM 819 N N . PHE A 1 101 ? 22.36164 -17.39476 -17.66921 1.000 31.13470 101 PHE A N 1
ATOM 820 C CA . PHE A 1 101 ? 22.03373 -17.57435 -19.09626 1.000 32.24393 101 PHE A CA 1
ATOM 821 C C . PHE A 1 101 ? 22.54036 -18.91995 -19.62298 1.000 39.15112 101 PHE A C 1
ATOM 822 O O . PHE A 1 101 ? 21.82008 -19.64451 -20.31986 1.000 42.52810 101 PHE A O 1
ATOM 830 N N . ASN A 1 102 ? 23.80861 -19.23254 -19.34715 1.000 40.63542 102 ASN A N 1
ATOM 831 C CA . ASN A 1 102 ? 24.38039 -20.52748 -19.69256 1.000 47.37176 102 ASN A CA 1
ATOM 832 C C . ASN A 1 102 ? 23.52398 -21.66944 -19.15361 1.000 46.97602 102 ASN A C 1
ATOM 833 O O . ASN A 1 102 ? 23.18355 -22.60900 -19.88420 1.000 42.64110 102 ASN A O 1
ATOM 838 N N . ALA A 1 103 ? 23.16458 -21.60396 -17.86585 1.000 43.50897 103 ALA A N 1
ATOM 839 C CA . ALA A 1 103 ? 22.39088 -22.68599 -17.27029 1.000 40.94616 103 ALA A CA 1
ATOM 840 C C . ALA A 1 103 ? 21.00374 -22.78424 -17.89498 1.000 43.01022 103 ALA A C 1
ATOM 841 O O . ALA A 1 103 ? 20.55218 -23.87431 -18.25881 1.000 46.47162 103 ALA A O 1
ATOM 843 N N . TYR A 1 104 ? 20.32719 -21.65415 -18.06285 1.000 39.88233 104 TYR A N 1
ATOM 844 C CA . TYR A 1 104 ? 18.95530 -21.68580 -18.54405 1.000 38.27334 104 TYR A CA 1
ATOM 845 C C . TYR A 1 104 ? 18.88645 -22.07165 -20.01667 1.000 42.22075 104 TYR A C 1
ATOM 846 O O . TYR A 1 104 ? 18.13755 -22.98425 -20.39224 1.000 42.90362 104 TYR A O 1
ATOM 855 N N . PHE A 1 105 ? 19.66850 -21.39371 -20.87048 1.000 40.70855 105 PHE A N 1
ATOM 856 C CA . PHE A 1 105 ? 19.47057 -21.55795 -22.31644 1.000 41.62047 105 PHE A CA 1
ATOM 857 C C . PHE A 1 105 ? 20.34357 -22.63696 -22.92416 1.000 46.78277 105 PHE A C 1
ATOM 858 O O . PHE A 1 105 ? 19.88310 -23.34951 -23.81840 1.000 51.73373 105 PHE A O 1
ATOM 866 N N . LYS A 1 106 ? 21.59410 -22.77121 -22.48506 1.000 45.73231 106 LYS A N 1
ATOM 867 C CA . LYS A 1 106 ? 22.42532 -23.81377 -23.07136 1.000 43.88877 106 LYS A CA 1
ATOM 868 C C . LYS A 1 106 ? 22.19009 -25.14323 -22.36846 1.000 44.40474 106 LYS A C 1
ATOM 869 O O . LYS A 1 106 ? 21.96696 -26.15958 -23.02572 1.000 49.77462 106 LYS A O 1
ATOM 875 N N . LYS A 1 107 ? 22.21341 -25.16356 -21.02590 1.000 43.48550 107 LYS A N 1
ATOM 876 C CA . LYS A 1 107 ? 22.01844 -26.42381 -20.31774 1.000 48.01879 107 LYS A CA 1
ATOM 877 C C . LYS A 1 107 ? 20.55164 -26.80522 -20.15399 1.000 49.13694 107 LYS A C 1
ATOM 878 O O . LYS A 1 107 ? 20.26339 -27.91105 -19.68725 1.000 51.45836 107 LYS A O 1
ATOM 884 N N . LYS A 1 108 ? 19.62484 -25.92369 -20.52031 1.000 47.87923 108 LYS A N 1
ATOM 885 C CA . LYS A 1 108 ? 18.18637 -26.15810 -20.35392 1.000 51.98868 108 LYS A CA 1
ATOM 886 C C . LYS A 1 108 ? 17.83561 -26.57703 -18.92528 1.000 52.03466 108 LYS A C 1
ATOM 887 O O . LYS A 1 108 ? 16.86824 -27.30002 -18.69921 1.000 51.36030 108 LYS A O 1
ATOM 893 N N . GLN A 1 109 ? 18.61154 -26.09259 -17.95882 1.000 50.44869 109 GLN A N 1
ATOM 894 C CA . GLN A 1 109 ? 18.31603 -26.31041 -16.55369 1.000 48.69316 109 GLN A CA 1
ATOM 895 C C . GLN A 1 109 ? 17.06898 -25.53397 -16.13121 1.000 45.50412 109 GLN A C 1
ATOM 896 O O . GLN A 1 109 ? 16.90384 -24.34638 -16.44906 1.000 41.60177 109 GLN A O 1
ATOM 902 N N . ARG A 1 110 ? 16.19917 -26.19678 -15.37016 1.000 43.93525 110 ARG A N 1
ATOM 903 C CA . ARG A 1 110 ? 15.04375 -25.53070 -14.78106 1.000 41.32387 110 ARG A CA 1
ATOM 904 C C . ARG A 1 110 ? 14.96702 -25.66573 -13.26694 1.000 43.48955 110 ARG A C 1
ATOM 905 O O . ARG A 1 110 ? 14.01762 -25.14266 -12.65814 1.000 41.13185 110 ARG A O 1
ATOM 913 N N . TRP A 1 111 ? 15.92941 -26.32662 -12.63937 1.000 43.17429 111 TRP A N 1
ATOM 914 C CA . TRP A 1 111 ? 15.94709 -26.51265 -11.17665 1.000 41.79116 111 TRP A CA 1
ATOM 915 C C . TRP A 1 111 ? 14.58856 -26.93185 -10.62580 1.000 42.07349 111 TRP A C 1
ATOM 916 O O . TRP A 1 111 ? 14.06316 -26.34197 -9.67910 1.000 39.02940 111 TRP A O 1
ATOM 927 N N . GLU A 1 112 ? 14.02457 -27.99387 -11.20783 1.000 45.66218 112 GLU A N 1
ATOM 928 C CA . GLU A 1 112 ? 12.77674 -28.57733 -10.70409 1.000 45.96761 112 GLU A CA 1
ATOM 929 C C . GLU A 1 112 ? 11.62139 -27.57336 -10.67656 1.000 45.36799 112 GLU A C 1
ATOM 930 O O . GLU A 1 112 ? 10.71935 -27.68657 -9.84022 1.000 46.38696 112 GLU A O 1
ATOM 936 N N . ASN A 1 113 ? 11.64853 -26.56264 -11.55989 1.000 41.17811 113 ASN A N 1
ATOM 937 C CA . ASN A 1 113 ? 10.49976 -25.68309 -11.77560 1.000 40.23915 113 ASN A CA 1
ATOM 938 C C . ASN A 1 113 ? 10.07363 -24.91176 -10.53593 1.000 42.94237 113 ASN A C 1
ATOM 939 O O . ASN A 1 113 ? 8.88629 -24.63266 -10.36301 1.000 44.17656 113 ASN A O 1
ATOM 944 N N . GLY A 1 114 ? 11.00316 -24.53498 -9.66990 1.000 43.04567 114 GLY A N 1
ATOM 945 C CA . GLY A 1 114 ? 10.68610 -23.70866 -8.52105 1.000 40.75911 114 GLY A CA 1
ATOM 946 C C . GLY A 1 114 ? 10.82143 -24.43079 -7.20369 1.000 42.95687 114 GLY A C 1
ATOM 947 O O . GLY A 1 114 ? 10.86085 -23.78228 -6.15659 1.000 41.34263 114 GLY A O 1
ATOM 948 N N . LYS A 1 115 ? 10.89866 -25.75087 -7.24099 1.000 44.11691 115 LYS A N 1
ATOM 949 C CA . LYS A 1 115 ? 10.95274 -26.59744 -6.06585 1.000 50.19288 115 LYS A CA 1
ATOM 950 C C . LYS A 1 115 ? 12.36690 -26.79627 -5.54839 1.000 47.52807 115 LYS A C 1
ATOM 951 O O . LYS A 1 115 ? 12.54044 -27.42826 -4.50294 1.000 44.33244 115 LYS A O 1
ATOM 957 N N . ASN A 1 116 ? 13.38150 -26.27530 -6.23581 1.000 39.78240 116 ASN A N 1
ATOM 958 C CA . ASN A 1 116 ? 14.76190 -26.39376 -5.77061 1.000 42.27947 116 ASN A CA 1
ATOM 959 C C . ASN A 1 116 ? 15.48130 -25.04680 -5.82716 1.000 37.59694 116 ASN A C 1
ATOM 960 O O . ASN A 1 116 ? 16.47101 -24.87778 -6.54566 1.000 41.50477 116 ASN A O 1
ATOM 965 N N . PRO A 1 117 ? 15.03177 -24.06606 -5.03715 1.000 33.85890 117 PRO A N 1
ATOM 966 C CA . PRO A 1 117 ? 15.76423 -22.79119 -4.98637 1.000 38.03529 117 PRO A CA 1
ATOM 967 C C . PRO A 1 117 ? 17.20957 -22.93247 -4.53179 1.000 35.46606 117 PRO A C 1
ATOM 968 O O . PRO A 1 117 ? 18.04628 -22.10130 -4.90735 1.000 36.23561 117 PRO A O 1
ATOM 972 N N . GLU A 1 118 ? 17.54313 -23.95419 -3.74025 1.000 38.81218 118 GLU A N 1
ATOM 973 C CA . GLU A 1 118 ? 18.93030 -24.10164 -3.31969 1.000 40.21057 118 GLU A CA 1
ATOM 974 C C . GLU A 1 118 ? 19.84494 -24.28872 -4.52927 1.000 39.58675 118 GLU A C 1
ATOM 975 O O . GLU A 1 118 ? 20.88722 -23.63613 -4.63992 1.000 38.14536 118 GLU A O 1
ATOM 981 N N . ALA A 1 119 ? 19.47306 -25.19111 -5.44212 1.000 37.98589 119 ALA A N 1
ATOM 982 C CA . ALA A 1 119 ? 20.24656 -25.36478 -6.67025 1.000 37.85602 119 ALA A CA 1
ATOM 983 C C . ALA A 1 119 ? 20.28439 -24.08216 -7.49465 1.000 35.89853 119 ALA A C 1
ATOM 984 O O . ALA A 1 119 ? 21.31093 -23.76523 -8.10280 1.000 37.90966 119 ALA A O 1
ATOM 986 N N . PHE A 1 120 ? 19.19490 -23.30202 -7.50005 1.000 34.60009 120 PHE A N 1
ATOM 987 C CA . PHE A 1 120 ? 19.19582 -22.08308 -8.30238 1.000 36.15083 120 PHE A CA 1
ATOM 988 C C . PHE A 1 120 ? 20.15572 -21.05205 -7.72542 1.000 37.19543 120 PHE A C 1
ATOM 989 O O . PHE A 1 120 ? 20.90453 -20.40334 -8.46599 1.000 32.65796 120 PHE A O 1
ATOM 997 N N . TYR A 1 121 ? 20.09773 -20.83588 -6.40521 1.000 31.29724 121 TYR A N 1
ATOM 998 C CA . TYR A 1 121 ? 21.00890 -19.88275 -5.78868 1.000 30.58358 121 TYR A CA 1
ATOM 999 C C . TYR A 1 121 ? 22.45042 -20.26652 -6.05849 1.000 34.00513 121 TYR A C 1
ATOM 1000 O O . TYR A 1 121 ? 23.29594 -19.40429 -6.32109 1.000 31.27081 121 TYR A O 1
ATOM 1009 N N . SER A 1 122 ? 22.74666 -21.55784 -5.95422 1.000 34.91185 122 SER A N 1
ATOM 1010 C CA . SER A 1 122 ? 24.11149 -22.05300 -6.07088 1.000 36.56098 122 SER A CA 1
ATOM 1011 C C . SER A 1 122 ? 24.78027 -21.64642 -7.38168 1.000 39.07695 122 SER A C 1
ATOM 1012 O O . SER A 1 122 ? 25.99969 -21.45073 -7.40747 1.000 43.73060 122 SER A O 1
ATOM 1015 N N . VAL A 1 123 ? 24.02697 -21.54723 -8.48511 1.000 37.98058 123 VAL A N 1
ATOM 1016 C CA . VAL A 1 123 ? 24.63786 -21.12682 -9.74681 1.000 36.17057 123 VAL A CA 1
ATOM 1017 C C . VAL A 1 123 ? 25.19409 -1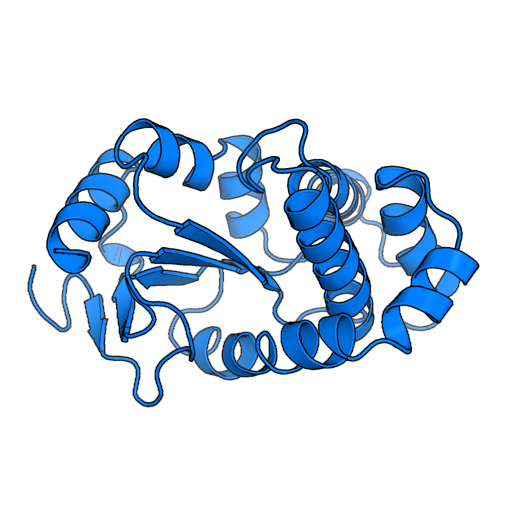9.72667 -9.59135 1.000 35.42343 123 VAL A C 1
ATOM 1018 O O . VAL A 1 123 ? 26.33442 -19.44206 -9.96408 1.000 32.99788 123 VAL A O 1
ATOM 1022 N N . GLY A 1 124 ? 24.40065 -18.84432 -8.99314 1.000 31.07829 124 GLY A N 1
ATOM 1023 C CA . GLY A 1 124 ? 24.83903 -17.46819 -8.78938 1.000 31.66249 124 GLY A CA 1
ATOM 1024 C C . GLY A 1 124 ? 25.90333 -17.35874 -7.71616 1.000 33.96028 124 GLY A C 1
ATOM 1025 O O . GLY A 1 124 ? 26.89094 -16.63488 -7.87875 1.000 32.58889 124 GLY A O 1
ATOM 1026 N N . LEU A 1 125 ? 25.72580 -18.08225 -6.60463 1.000 34.27114 125 LEU A N 1
ATOM 1027 C CA . LEU A 1 125 ? 26.71543 -18.02994 -5.53555 1.000 32.27186 125 LEU A CA 1
ATOM 1028 C C . LEU A 1 125 ? 28.06084 -18.52364 -6.02632 1.000 39.45384 125 LEU A C 1
ATOM 1029 O O . LEU A 1 125 ? 29.09073 -17.91369 -5.72167 1.000 40.85680 125 LEU A O 1
ATOM 1034 N N . LYS A 1 126 ? 28.07039 -19.61875 -6.80856 1.000 37.42505 126 LYS A N 1
ATOM 1035 C CA . LYS A 1 126 ? 29.32203 -20.12268 -7.37373 1.000 39.29509 126 LYS A CA 1
ATOM 1036 C C . LYS A 1 126 ? 29.93670 -19.10231 -8.30743 1.000 40.36266 126 LYS A C 1
ATOM 1037 O O . LYS A 1 126 ? 31.15858 -18.90829 -8.31582 1.000 41.06353 126 LYS A O 1
ATOM 1043 N N . ALA A 1 127 ? 29.09307 -18.43708 -9.09959 1.000 36.65189 127 ALA A N 1
ATOM 1044 C CA . ALA A 1 127 ? 29.58763 -17.49013 -10.08570 1.000 39.87941 127 ALA A CA 1
ATOM 1045 C C . ALA A 1 127 ? 30.23581 -16.30364 -9.40120 1.000 42.07743 127 ALA A C 1
ATOM 1046 O O . ALA A 1 127 ? 31.20051 -15.73035 -9.92438 1.000 41.70336 127 ALA A O 1
ATOM 1048 N N . MET A 1 128 ? 29.69770 -15.90641 -8.24679 1.000 38.79915 128 MET A N 1
ATOM 1049 C CA . MET A 1 128 ? 30.27211 -14.84036 -7.45170 1.000 39.76726 128 MET A CA 1
ATOM 1050 C C . MET A 1 128 ? 31.34838 -15.32163 -6.49119 1.000 46.90199 128 MET A C 1
ATOM 1051 O O . MET A 1 128 ? 32.00837 -14.48524 -5.86189 1.000 47.10050 128 MET A O 1
ATOM 1056 N N . ASN A 1 129 ? 31.50185 -16.63272 -6.33084 1.000 37.09963 129 ASN A N 1
ATOM 1057 C CA . ASN A 1 129 ? 32.38696 -17.20802 -5.31864 1.000 42.76817 129 ASN A CA 1
ATOM 1058 C C . ASN A 1 129 ? 32.11534 -16.62279 -3.93527 1.000 45.42161 129 ASN A C 1
ATOM 1059 O O . ASN A 1 129 ? 33.01738 -16.15243 -3.24411 1.000 49.13258 129 ASN A O 1
ATOM 1064 N N . VAL A 1 130 ? 30.84782 -16.66825 -3.52261 1.000 43.11753 130 VAL A N 1
ATOM 1065 C CA . VAL A 1 130 ? 30.46120 -16.32586 -2.15978 1.000 41.50209 130 VAL A CA 1
ATOM 1066 C C . VAL A 1 130 ? 29.59075 -17.45452 -1.63721 1.000 40.95175 130 VAL A C 1
ATOM 1067 O O . VAL A 1 130 ? 29.07883 -18.27387 -2.40254 1.000 43.82743 130 VAL A O 1
ATOM 1071 N N . SER A 1 131 ? 29.41675 -17.49066 -0.32051 1.000 46.24193 131 SER A N 1
ATOM 1072 C CA . SER A 1 131 ? 28.60850 -18.52243 0.31665 1.000 46.20011 131 SER A CA 1
ATOM 1073 C C . SER A 1 131 ? 27.15741 -18.08299 0.41615 1.000 45.99101 131 SER A C 1
ATOM 1074 O O . SER A 1 131 ? 26.84874 -16.89568 0.34105 1.000 43.03901 131 SER A O 1
ATOM 1077 N N . LYS A 1 132 ? 26.26299 -19.05246 0.67379 1.000 48.68527 132 LYS A N 1
ATOM 1078 C CA . LYS A 1 132 ? 24.86199 -18.71016 0.94375 1.000 47.94462 132 LYS A CA 1
ATOM 1079 C C . LYS A 1 132 ? 24.75253 -17.79161 2.14890 1.000 49.85920 132 LYS A C 1
ATOM 1080 O O . LYS A 1 132 ? 23.86050 -16.93503 2.19847 1.000 47.51128 132 LYS A O 1
ATOM 1086 N N . ALA A 1 133 ? 25.66804 -17.93919 3.11653 1.000 49.80325 133 ALA A N 1
ATOM 1087 C CA . ALA A 1 133 ? 25.62018 -17.10635 4.31010 1.000 49.01775 133 ALA A CA 1
ATOM 1088 C C . ALA A 1 133 ? 25.93631 -15.66399 3.97177 1.000 47.21702 133 ALA A C 1
ATOM 1089 O O . ALA A 1 133 ? 25.30590 -14.74639 4.50787 1.000 47.77020 133 ALA A O 1
ATOM 1091 N N . ASP A 1 134 ? 26.91660 -15.44821 3.08686 1.000 45.81487 134 ASP A N 1
ATOM 1092 C CA . ASP A 1 134 ? 27.20369 -14.10087 2.60084 1.000 44.89054 134 ASP A CA 1
ATOM 1093 C C . ASP A 1 134 ? 25.94393 -13.46809 2.04850 1.000 39.79304 134 ASP A C 1
ATOM 1094 O O . ASP A 1 134 ? 25.59189 -12.33879 2.40728 1.000 38.88380 134 ASP A O 1
ATOM 1099 N N . LEU A 1 135 ? 25.21664 -14.21816 1.22345 1.000 34.10911 135 LEU A N 1
ATOM 1100 C CA . LEU A 1 135 ? 23.96765 -13.70362 0.66770 1.000 33.61559 135 LEU A CA 1
ATOM 1101 C C . LEU A 1 135 ? 22.95633 -13.41176 1.76617 1.000 32.06367 135 LEU A C 1
ATOM 1102 O O . LEU A 1 135 ? 22.38145 -12.31517 1.81126 1.000 34.08772 135 LEU A O 1
ATOM 11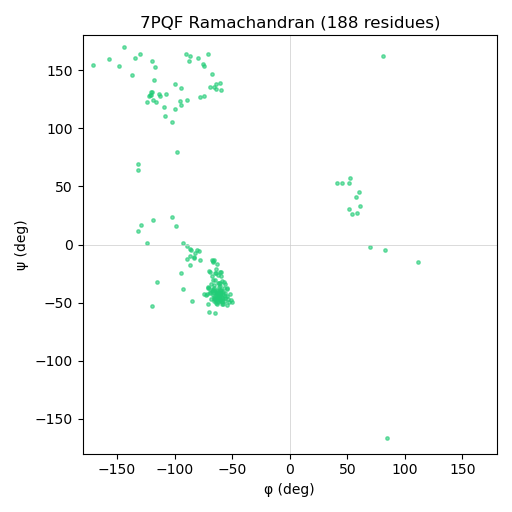07 N N . GLU A 1 136 ? 22.74458 -14.37500 2.68172 1.000 36.31824 136 GLU A N 1
ATOM 1108 C CA . GLU A 1 136 ? 21.80112 -14.15411 3.77045 1.000 41.37053 136 GLU A CA 1
ATOM 1109 C C . GLU A 1 136 ? 22.16974 -12.91181 4.57551 1.000 40.24668 136 GLU A C 1
ATOM 1110 O O . GLU A 1 136 ? 21.29651 -12.11561 4.94607 1.000 42.36503 136 GLU A O 1
ATOM 1116 N N . ASN A 1 137 ? 23.46079 -12.72155 4.84691 1.000 37.55668 137 ASN A N 1
ATOM 1117 C CA . ASN A 1 137 ? 23.87327 -11.54489 5.60107 1.000 40.36373 137 ASN A CA 1
ATOM 1118 C C . ASN A 1 137 ? 23.69455 -10.26939 4.79147 1.000 34.88467 137 ASN A C 1
ATOM 1119 O O . ASN A 1 137 ? 23.26560 -9.24630 5.32740 1.000 37.01125 137 ASN A O 1
ATOM 1124 N N . PHE A 1 138 ? 24.04084 -10.29236 3.51043 1.000 32.67846 138 PHE A N 1
ATOM 1125 C CA . PHE A 1 138 ? 23.76516 -9.12933 2.67013 1.000 32.00134 138 PHE A CA 1
ATOM 1126 C C . PHE A 1 138 ? 22.28927 -8.77214 2.70166 1.000 31.25649 138 PHE A C 1
ATOM 1127 O O . PHE A 1 138 ? 21.90616 -7.59762 2.86877 1.000 29.69455 138 PHE A O 1
ATOM 1135 N N . LEU A 1 139 ? 21.43647 -9.78249 2.59776 1.000 29.69619 139 LEU A N 1
ATOM 1136 C CA . LEU A 1 139 ? 20.01036 -9.51464 2.51014 1.000 30.81526 139 LEU A CA 1
ATOM 1137 C C . LEU A 1 139 ? 19.45556 -8.89369 3.78783 1.000 33.91083 139 LEU A C 1
ATOM 1138 O O . LEU A 1 139 ? 18.34058 -8.37309 3.76095 1.000 32.44008 139 LEU A O 1
ATOM 1143 N N . LYS A 1 140 ? 20.21124 -8.91107 4.88541 1.000 33.51689 140 LYS A N 1
ATOM 1144 C CA . LYS A 1 140 ? 19.75067 -8.26715 6.10870 1.000 40.28654 140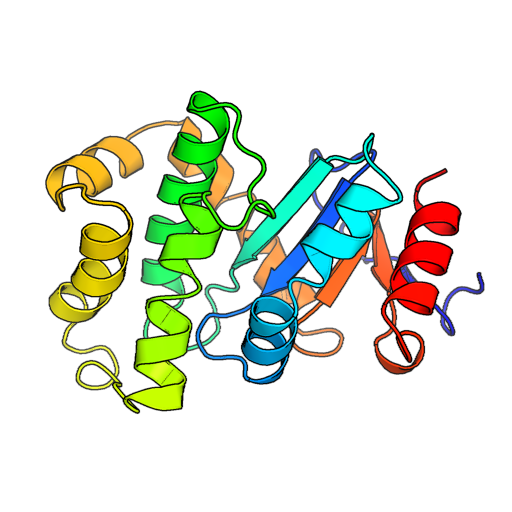 LYS A CA 1
ATOM 1145 C C . LYS A 1 140 ? 20.03102 -6.78267 6.10176 1.000 34.86131 140 LYS A C 1
ATOM 1146 O O . LYS A 1 140 ? 19.52602 -6.07542 6.97538 1.000 36.24596 140 LYS A O 1
ATOM 1152 N N . THR A 1 141 ? 20.84128 -6.28576 5.13320 1.000 33.11368 141 THR A N 1
ATOM 1153 C CA . THR A 1 141 ? 21.34118 -4.91713 5.18579 1.000 33.00441 141 THR A CA 1
ATOM 1154 C C . THR A 1 141 ? 20.37486 -3.93426 4.53645 1.000 32.41152 141 THR A C 1
ATOM 1155 O O . THR A 1 141 ? 19.54326 -4.29701 3.70117 1.000 30.06591 141 THR A O 1
ATOM 1159 N N . PRO A 1 142 ? 20.46123 -2.65885 4.88763 1.000 34.62857 142 PRO A N 1
ATOM 1160 C CA . PRO A 1 142 ? 19.62114 -1.68170 4.18311 1.000 31.50384 142 PRO A CA 1
ATOM 1161 C C . PRO A 1 142 ? 20.00041 -1.52932 2.71327 1.000 30.96520 142 PRO A C 1
ATOM 1162 O O . PRO A 1 142 ? 19.13283 -1.25387 1.87548 1.000 35.24253 142 PRO A O 1
ATOM 1166 N N . GLU A 1 143 ? 21.26776 -1.71541 2.37996 1.000 31.23787 143 GLU A N 1
ATOM 1167 C CA . GLU A 1 143 ? 21.67603 -1.58096 0.99315 1.000 32.91951 143 GLU A CA 1
ATOM 1168 C C . GLU A 1 143 ? 20.94676 -2.59742 0.12137 1.000 34.70160 143 GLU A C 1
ATOM 1169 O O . GLU A 1 143 ? 20.54107 -2.28725 -1.01779 1.000 31.55139 143 GLU A O 1
ATOM 1175 N N . ALA A 1 144 ? 20.77189 -3.81642 0.64666 1.000 34.05014 144 ALA A N 1
ATOM 1176 C CA . ALA A 1 144 ? 20.00077 -4.85089 -0.03868 1.000 30.97847 144 ALA A CA 1
ATOM 1177 C C . ALA A 1 144 ? 18.55502 -4.42687 -0.19630 1.000 33.92806 144 ALA A C 1
ATOM 1178 O O . ALA A 1 144 ? 17.99803 -4.50761 -1.29211 1.000 33.91670 144 ALA A O 1
ATOM 1180 N N . ALA A 1 145 ? 17.92233 -3.99542 0.90741 1.000 30.55530 145 ALA A N 1
ATOM 1181 C CA . ALA A 1 145 ? 16.54665 -3.51415 0.83498 1.000 32.18003 145 ALA A CA 1
ATOM 1182 C C . ALA A 1 145 ? 16.36972 -2.45205 -0.24487 1.000 31.05440 145 ALA A C 1
ATOM 1183 O O . ALA A 1 145 ? 15.37150 -2.45269 -0.97402 1.000 31.40505 145 ALA A O 1
ATOM 1185 N N . GLU A 1 146 ? 17.31233 -1.51386 -0.34285 1.000 31.47091 146 GLU A N 1
ATOM 1186 C CA . GLU A 1 146 ? 17.17679 -0.44824 -1.33218 1.000 36.83157 146 GLU A CA 1
ATOM 1187 C C . GLU A 1 146 ? 17.26186 -0.99735 -2.74958 1.000 32.88565 146 GLU A C 1
ATOM 1188 O O . GLU A 1 146 ? 16.46005 -0.63108 -3.61974 1.000 31.89033 146 GLU A O 1
ATOM 1194 N N . LEU A 1 147 ? 18.25047 -1.85670 -3.00902 1.000 31.62716 147 LEU A N 1
ATOM 1195 C CA . LEU A 1 147 ? 18.41288 -2.42371 -4.34740 1.000 31.36253 147 LEU A CA 1
ATOM 1196 C C . LEU A 1 147 ? 17.18872 -3.22066 -4.73894 1.000 29.40484 147 LEU A C 1
ATOM 1197 O O . LEU A 1 147 ? 16.66197 -3.06765 -5.84662 1.000 30.87015 147 LEU A O 1
ATOM 1202 N N . LEU A 1 148 ? 16.69321 -4.04454 -3.81488 1.000 29.52292 148 LEU A N 1
ATOM 1203 C CA . LEU A 1 148 ? 15.53272 -4.86745 -4.12191 1.000 28.19127 148 LEU A CA 1
ATOM 1204 C C . LEU A 1 148 ? 14.28916 -4.02007 -4.32605 1.000 33.68905 148 LEU A C 1
ATOM 1205 O O . LEU A 1 148 ? 13.47502 -4.31876 -5.20348 1.000 29.57191 148 LEU A O 1
ATOM 1210 N N . LYS A 1 149 ? 14.11469 -2.95289 -3.53585 1.000 32.57366 149 LYS A N 1
ATOM 1211 C CA . LYS A 1 149 ? 12.99658 -2.05121 -3.81016 1.000 32.15735 149 LYS A CA 1
ATOM 1212 C C . LYS A 1 149 ? 13.13650 -1.37406 -5.17594 1.000 32.05120 149 LYS A C 1
ATOM 1213 O O . LYS A 1 149 ? 12.15785 -1.25896 -5.92630 1.000 32.51258 149 LYS A O 1
ATOM 1219 N N . SER A 1 150 ? 14.33681 -0.90086 -5.50785 1.000 31.48715 150 SER A N 1
ATOM 1220 C CA A SER A 1 150 ? 14.54282 -0.25942 -6.80210 0.283 34.47207 150 SER A CA 1
ATOM 1221 C CA B SER A 1 150 ? 14.52016 -0.24752 -6.79482 0.717 34.17775 150 SER A CA 1
ATOM 1222 C C . SER A 1 150 ? 14.15321 -1.19683 -7.93480 1.000 33.34163 150 SER A C 1
ATOM 1223 O O . SER A 1 150 ? 13.55205 -0.77886 -8.92835 1.000 32.81523 150 SER A O 1
ATOM 1228 N N . TYR A 1 151 ? 14.47312 -2.47860 -7.79331 1.000 33.59363 151 TYR A N 1
ATOM 1229 C CA . TYR A 1 151 ? 14.14754 -3.42740 -8.85157 1.000 28.47391 151 TYR A CA 1
ATOM 1230 C C . TYR A 1 151 ? 12.65512 -3.63446 -9.01450 1.000 29.26198 151 TYR A C 1
ATOM 1231 O O . TYR A 1 151 ? 12.25497 -4.23263 -10.00740 1.000 31.40911 151 TYR A O 1
ATOM 1240 N N . GLU A 1 152 ? 11.81381 -3.19879 -8.07710 1.000 30.76729 152 GLU A N 1
ATOM 1241 C CA . GLU A 1 152 ? 10.39636 -3.50114 -8.22915 1.000 33.36529 152 GLU A CA 1
ATOM 1242 C C . GLU A 1 152 ? 9.84892 -2.92128 -9.52592 1.000 36.27329 152 GLU A C 1
ATOM 1243 O O . GLU A 1 152 ? 9.02222 -3.55672 -10.18873 1.000 35.58776 152 GLU A O 1
ATOM 1249 N N . ILE A 1 153 ? 10.29455 -1.71161 -9.89228 1.000 35.51337 153 ILE A N 1
ATOM 1250 C CA . ILE A 1 153 ? 9.80126 -1.03567 -11.08410 1.000 35.76965 153 ILE A CA 1
ATOM 1251 C C . ILE A 1 153 ? 10.13888 -1.81272 -12.36383 1.000 35.73352 153 ILE A C 1
ATOM 1252 O O . ILE A 1 153 ? 9.52829 -1.56763 -13.41339 1.000 38.07565 153 ILE A O 1
ATOM 1257 N N . ALA A 1 154 ? 11.08337 -2.76238 -12.31290 1.000 29.86481 154 ALA A N 1
ATOM 1258 C CA . ALA A 1 154 ? 11.38011 -3.52317 -13.52830 1.000 34.59951 154 ALA A CA 1
ATOM 1259 C C . ALA A 1 154 ? 10.16381 -4.31789 -13.99187 1.000 31.66164 154 ALA A C 1
ATOM 1260 O O . ALA A 1 154 ? 9.99787 -4.59566 -15.18653 1.000 31.85276 154 ALA A O 1
ATOM 1262 N N . ASN A 1 155 ? 9.27894 -4.65944 -13.05818 1.000 33.47709 155 ASN A N 1
ATOM 1263 C CA . ASN A 1 155 ? 8.13104 -5.49410 -13.40198 1.000 30.89423 155 ASN A CA 1
ATOM 1264 C C . ASN A 1 155 ? 7.13830 -4.72176 -14.25652 1.000 34.07544 155 ASN A C 1
ATOM 1265 O O . ASN A 1 155 ? 6.87775 -5.13978 -15.39786 1.000 38.44187 155 ASN A O 1
ATOM 1270 N N . PRO A 1 156 ? 6.59343 -3.58306 -13.81544 1.000 35.74143 156 PRO A N 1
ATOM 1271 C CA . PRO A 1 156 ? 5.72156 -2.83220 -14.73453 1.000 36.01051 156 PRO A CA 1
ATOM 1272 C C . PRO A 1 156 ? 6.42497 -2.35031 -16.00367 1.000 40.20234 156 PRO A C 1
ATOM 1273 O O . PRO A 1 156 ? 5.77789 -2.27442 -17.05097 1.000 41.77622 156 PRO A O 1
ATOM 1277 N N . ILE A 1 157 ? 7.71854 -2.01431 -15.96223 1.000 40.19680 157 ILE A N 1
ATOM 1278 C CA . ILE A 1 157 ? 8.38066 -1.59579 -17.20037 1.000 37.66044 157 ILE A CA 1
ATOM 1279 C C . ILE A 1 157 ? 8.44558 -2.74715 -18.19481 1.000 35.93422 157 ILE A C 1
ATOM 1280 O O . ILE A 1 157 ? 8.27357 -2.55692 -19.40974 1.000 33.52159 157 ILE A O 1
ATOM 1285 N N . SER A 1 158 ? 8.67219 -3.95895 -17.69694 1.000 35.67797 158 SER A N 1
ATOM 1286 C CA . SER A 1 158 ? 8.80144 -5.10457 -18.58118 1.000 36.98032 158 SER A CA 1
ATOM 1287 C C . SER A 1 158 ? 7.50810 -5.38062 -19.32494 1.000 38.83293 158 SER A C 1
ATOM 1288 O O . SER A 1 158 ? 7.53389 -6.03722 -20.36485 1.000 39.02434 158 SER A O 1
ATOM 1291 N N . GLN A 1 159 ? 6.38177 -4.90173 -18.81666 1.000 37.87610 159 GLN A N 1
ATOM 1292 C CA A GLN A 1 159 ? 5.10780 -5.11241 -19.48658 0.499 42.74252 159 GLN A CA 1
ATOM 1293 C CA B GLN A 1 159 ? 5.11825 -5.12511 -19.50434 0.501 42.75328 159 GLN A CA 1
ATOM 1294 C C . GLN A 1 159 ? 4.89625 -4.17984 -20.67090 1.000 38.85130 159 GLN A C 1
ATOM 1295 O O . GLN A 1 159 ? 3.96722 -4.40539 -21.44582 1.000 39.49483 159 GLN A O 1
ATOM 1306 N N . ASN A 1 160 ? 5.71064 -3.13288 -20.81711 1.000 38.44770 160 ASN A N 1
ATOM 1307 C CA . ASN A 1 160 ? 5.51885 -2.21884 -21.93453 1.000 41.81667 160 ASN A CA 1
ATOM 1308 C C . ASN A 1 160 ? 5.76346 -2.92800 -23.26030 1.000 40.66053 160 ASN A C 1
ATOM 1309 O O . ASN A 1 160 ? 4.86417 -3.01507 -24.09946 1.000 42.99644 160 ASN A O 1
ATOM 1314 N N . TYR A 1 161 ? 6.96953 -3.47996 -23.44613 1.000 36.93394 161 TYR A N 1
ATOM 1315 C CA . TYR A 1 161 ? 7.36626 -4.17341 -24.67133 1.000 38.14702 161 TYR A CA 1
ATOM 1316 C C . TYR A 1 161 ? 8.02865 -5.51770 -24.41973 1.000 40.56463 161 TYR A C 1
ATOM 1317 O O . TYR A 1 161 ? 8.62931 -6.07082 -25.34366 1.000 45.52688 161 TYR A O 1
ATOM 1326 N N . GLY A 1 162 ? 7.98668 -6.03979 -23.20300 1.000 38.84446 162 GLY A N 1
ATOM 1327 C CA . GLY A 1 162 ? 8.79394 -7.21042 -22.90161 1.000 41.88070 162 GLY A CA 1
ATOM 1328 C C . GLY A 1 162 ? 10.21528 -6.83148 -22.52060 1.000 41.04372 162 GLY A C 1
ATOM 1329 O O . GLY A 1 162 ? 10.52899 -5.67689 -22.24576 1.000 35.29574 162 GLY A O 1
ATOM 1330 N N . THR A 1 163 ? 11.08521 -7.83613 -22.49758 1.000 38.64426 163 THR A N 1
ATOM 1331 C CA . THR A 1 163 ? 12.48919 -7.66122 -22.15516 1.000 33.23680 163 THR A CA 1
ATOM 1332 C C . THR A 1 163 ? 13.34131 -8.03661 -23.36014 1.000 35.03876 163 THR A C 1
ATOM 1333 O O . THR A 1 163 ? 12.94503 -8.89696 -24.13555 1.000 35.74763 163 THR A O 1
ATOM 1337 N N . PRO A 1 164 ? 14.54478 -7.47410 -23.49894 1.000 32.04871 164 PRO A N 1
ATOM 1338 C CA . PRO A 1 164 ? 15.09212 -6.46424 -22.59104 1.000 33.15736 164 PRO A CA 1
ATOM 1339 C C . PRO A 1 164 ? 14.42110 -5.15108 -22.84238 1.000 37.27953 164 PRO A C 1
ATOM 1340 O O . PRO A 1 164 ? 13.89156 -4.95274 -23.93024 1.000 36.69763 164 PRO A O 1
ATOM 1344 N N . ALA A 1 165 ? 14.37443 -4.30020 -21.82540 1.000 34.51649 165 ALA A N 1
ATOM 1345 C CA . ALA A 1 165 ? 13.91874 -2.93493 -21.96429 1.000 36.23074 165 ALA A CA 1
ATOM 1346 C C . ALA A 1 165 ? 15.08929 -2.04263 -21.59848 1.000 38.47301 165 ALA A C 1
ATOM 1347 O O . ALA A 1 165 ? 15.85923 -2.36150 -20.68280 1.000 34.78191 165 ALA A O 1
ATOM 1349 N N . PHE A 1 166 ? 15.22817 -0.94733 -22.33480 1.000 35.19331 166 PHE A N 1
ATOM 1350 C CA . PHE A 1 166 ? 16.28460 0.03544 -22.12586 1.000 31.86661 166 PHE A CA 1
ATOM 1351 C C . PHE A 1 166 ? 15.65398 1.35021 -21.71455 1.000 34.17918 166 PHE A C 1
ATOM 1352 O O . PHE A 1 166 ? 14.82919 1.88565 -22.45459 1.000 38.37928 166 PHE A O 1
ATOM 1360 N N . VAL A 1 167 ? 16.04636 1.86488 -20.54152 1.000 34.78465 167 VAL A N 1
ATOM 1361 C CA . VAL A 1 167 ? 15.48986 3.08580 -19.96831 1.000 36.60638 167 VAL A CA 1
ATOM 1362 C C . VAL A 1 167 ? 16.61966 4.08759 -19.79229 1.000 34.14699 167 VAL A C 1
ATOM 1363 O O . VAL A 1 167 ? 17.68172 3.74378 -19.25481 1.000 38.63343 167 VAL A O 1
ATOM 1367 N N . VAL A 1 168 ? 16.39469 5.31848 -20.25470 1.000 33.34835 168 VAL A N 1
ATOM 1368 C CA . VAL A 1 168 ? 17.38356 6.39173 -20.19978 1.000 37.97530 168 VAL A CA 1
ATOM 1369 C C . VAL A 1 168 ? 16.96068 7.39870 -19.13740 1.000 41.24340 168 VAL A C 1
ATOM 1370 O O . VAL A 1 168 ? 15.80472 7.84334 -19.11548 1.000 42.98408 168 VAL A O 1
ATOM 1374 N N . ASN A 1 169 ? 17.90005 7.73414 -18.24303 1.000 39.41756 169 ASN A N 1
ATOM 1375 C CA . ASN A 1 169 ? 17.69099 8.74215 -17.20522 1.000 41.33565 169 ASN A CA 1
ATOM 1376 C C . ASN A 1 169 ? 16.44606 8.43788 -16.37944 1.000 42.32110 169 ASN A C 1
ATOM 1377 O O . ASN A 1 169 ? 15.79779 9.33419 -15.85267 1.000 45.83923 169 ASN A O 1
ATOM 1382 N N . GLY A 1 170 ? 16.08093 7.16688 -16.30311 1.000 38.72690 170 GLY A N 1
ATOM 1383 C CA . GLY A 1 170 ? 14.94473 6.74888 -15.51822 1.000 40.61561 170 GLY A CA 1
ATOM 1384 C C . GLY A 1 170 ? 13.59436 7.16167 -16.05462 1.000 39.35549 170 GLY A C 1
ATOM 1385 O O . GLY A 1 170 ? 12.57898 6.77290 -15.46145 1.000 43.03938 170 GLY A O 1
ATOM 1386 N N . LYS A 1 171 ? 13.53671 7.90217 -17.16589 1.000 37.65150 171 LYS A N 1
ATOM 1387 C CA . LYS A 1 171 ? 12.29002 8.48989 -17.63497 1.000 41.44519 171 LYS A CA 1
ATOM 1388 C C . LYS A 1 171 ? 11.79963 7.96534 -18.97302 1.000 43.41911 171 LYS A C 1
ATOM 1389 O O . LYS A 1 171 ? 10.58387 7.92465 -19.20057 1.000 41.63136 171 LYS A O 1
ATOM 1395 N N . TYR A 1 172 ? 12.68918 7.60353 -19.88026 1.000 39.90223 172 TYR A N 1
ATOM 1396 C CA . TYR A 1 172 ? 12.26937 7.21987 -21.22020 1.000 43.95638 172 TYR A CA 1
ATOM 1397 C C . TYR A 1 172 ? 12.71642 5.80592 -21.51693 1.000 43.95981 172 TYR A C 1
ATOM 1398 O O . TYR A 1 172 ? 13.89826 5.47743 -21.34756 1.000 43.17775 172 TYR A O 1
ATOM 1407 N N . GLN A 1 173 ? 11.77583 4.98477 -21.96652 1.000 39.97801 173 GLN A N 1
ATOM 1408 C CA . GLN A 1 173 ? 12.08535 3.65301 -22.45710 1.000 34.04173 173 GLN A CA 1
ATOM 1409 C C . GLN A 1 173 ? 12.23461 3.71692 -23.97794 1.000 41.32397 173 GLN A C 1
ATOM 1410 O O . GLN A 1 173 ? 11.34178 4.20758 -24.68996 1.000 38.75328 173 GLN A O 1
ATOM 1416 N N . ILE A 1 174 ? 13.38995 3.27561 -24.47666 1.000 38.17490 174 ILE A N 1
ATOM 1417 C CA . ILE A 1 174 ? 13.57206 3.23354 -25.90805 1.000 39.14648 174 ILE A CA 1
ATOM 1418 C C . ILE A 1 174 ? 12.61179 2.21024 -26.49270 1.000 46.14964 174 ILE A C 1
ATOM 1419 O O . ILE A 1 174 ? 12.43332 1.11636 -25.94281 1.000 35.32242 174 ILE A O 1
ATOM 1424 N N . ILE A 1 175 ? 11.95221 2.57353 -27.58974 1.000 44.25497 175 ILE A N 1
ATOM 1425 C CA . ILE A 1 175 ? 11.00259 1.64867 -28.20704 1.000 42.36409 175 ILE A CA 1
ATOM 1426 C C . ILE A 1 175 ? 11.79641 0.61156 -28.98639 1.000 41.19018 175 ILE A C 1
ATOM 1427 O O . ILE A 1 175 ? 12.64525 0.99103 -29.80692 1.000 41.45019 175 ILE A O 1
ATOM 1432 N N . PRO A 1 176 ? 11.57969 -0.68044 -28.75444 1.000 41.09796 176 PRO A N 1
ATOM 1433 C CA . PRO A 1 176 ? 12.50689 -1.67303 -29.31942 1.000 39.92762 176 PRO A CA 1
ATOM 1434 C C . PRO A 1 176 ? 12.57908 -1.65315 -30.84005 1.000 45.96769 176 PRO A C 1
ATOM 1435 O O . PRO A 1 176 ? 13.65905 -1.90196 -31.39847 1.000 46.39088 176 PRO A O 1
ATOM 1439 N N . SER A 1 177 ? 11.47910 -1.34959 -31.53382 1.000 46.18061 177 SER A N 1
ATOM 1440 C CA . SER A 1 177 ? 11.55337 -1.26726 -32.99361 1.000 47.56007 177 SER A CA 1
ATOM 1441 C C . SER A 1 177 ? 12.54896 -0.20938 -33.46239 1.000 47.21957 177 SER A C 1
ATOM 1442 O O . SER A 1 177 ? 13.09626 -0.33242 -34.56271 1.000 50.79085 177 SER A O 1
ATOM 1445 N N . ALA A 1 178 ? 12.84555 0.78853 -32.62753 1.000 47.43852 178 ALA A N 1
ATOM 1446 C CA . ALA A 1 178 ? 13.85141 1.78783 -32.96046 1.000 50.21275 178 ALA A CA 1
ATOM 1447 C C . ALA A 1 178 ? 15.29041 1.29955 -32.77888 1.000 48.37274 178 ALA A C 1
ATOM 1448 O O . ALA A 1 178 ? 16.21552 1.97869 -33.23752 1.000 48.12019 178 ALA A O 1
ATOM 1450 N N . ILE A 1 179 ? 15.52507 0.16952 -32.11655 1.000 43.81100 179 ILE A N 1
ATOM 1451 C CA . ILE A 1 179 ? 16.90540 -0.22412 -31.85796 1.000 43.65696 179 ILE A CA 1
ATOM 1452 C C . ILE A 1 179 ? 17.33412 -1.23355 -32.90764 1.000 48.41673 179 ILE A C 1
ATOM 1453 O O . ILE A 1 179 ? 17.36634 -2.44439 -32.65798 1.000 52.07691 179 ILE A O 1
ATOM 1458 N N . ASN A 1 180 ? 17.67705 -0.73853 -34.08581 1.000 46.61071 180 ASN A N 1
ATOM 1459 C CA . ASN A 1 180 ? 18.07870 -1.60782 -35.18424 1.000 52.72939 180 ASN A CA 1
ATOM 1460 C C . ASN A 1 180 ? 19.55897 -1.97065 -35.14697 1.000 50.68244 180 ASN A C 1
ATOM 1461 O O . ASN A 1 180 ? 19.99686 -2.79801 -35.95050 1.000 51.48304 180 ASN A O 1
ATOM 1466 N N . SER A 1 181 ? 20.32608 -1.40438 -34.21140 1.000 48.28386 181 SER A N 1
ATOM 1467 C CA . SER A 1 181 ? 21.76422 -1.59911 -34.12543 1.000 45.52678 181 SER A CA 1
ATOM 1468 C C . SER A 1 181 ? 22.26605 -0.99351 -32.82001 1.000 46.77696 181 SER A C 1
ATOM 1469 O O . SER A 1 181 ? 21.60890 -0.10347 -32.26032 1.000 47.29195 181 SER A O 1
ATOM 1472 N N . PRO A 1 182 ? 23.38971 -1.46728 -32.27620 1.000 44.62223 182 PRO A N 1
ATOM 1473 C CA . PRO A 1 182 ? 23.97083 -0.77601 -31.12034 1.000 43.06284 182 PRO A CA 1
ATOM 1474 C C . PRO A 1 182 ? 24.27084 0.67902 -31.41363 1.000 42.62808 182 PRO A C 1
ATOM 1475 O O . PRO A 1 182 ? 24.14419 1.51647 -30.51616 1.000 41.24214 182 PRO A O 1
ATOM 1479 N N . GLU A 1 183 ? 24.63524 1.00741 -32.66642 1.000 45.49942 183 GLU A N 1
ATOM 1480 C CA . GLU A 1 183 ? 24.82586 2.40201 -33.04341 1.000 45.20910 183 GLU A CA 1
ATOM 1481 C C . GLU A 1 183 ? 23.55959 3.20439 -32.81207 1.000 44.46047 183 GLU A C 1
ATOM 1482 O O . GLU A 1 183 ? 23.60520 4.29831 -32.24116 1.000 41.71204 183 GLU A O 1
ATOM 1488 N N . ALA A 1 184 ? 22.41383 2.66308 -33.23895 1.000 42.24623 184 ALA A N 1
ATOM 1489 C CA . ALA A 1 184 ? 21.13656 3.31671 -32.98139 1.000 44.07258 184 ALA A CA 1
ATOM 1490 C C . ALA A 1 184 ? 20.86925 3.46752 -31.48335 1.000 45.55510 184 ALA A C 1
ATOM 1491 O O . ALA A 1 184 ? 20.40584 4.52712 -31.03587 1.000 43.57338 184 ALA A O 1
ATOM 1493 N N . LEU A 1 185 ? 21.14426 2.41274 -30.69402 1.000 42.52588 185 LEU A N 1
ATOM 1494 C CA . LEU A 1 185 ? 20.96597 2.48706 -29.25461 1.000 40.79508 185 LEU A CA 1
ATOM 1495 C C . LEU A 1 185 ? 21.83130 3.57745 -28.65519 1.000 40.48355 185 LEU A C 1
ATOM 1496 O O . LEU A 1 185 ? 21.36634 4.34923 -27.81635 1.000 39.56612 185 LEU A O 1
ATOM 1501 N N . ILE A 1 186 ? 23.08489 3.66718 -29.09115 1.000 39.48417 186 ILE A N 1
ATOM 1502 C CA . ILE A 1 186 ? 23.98710 4.70080 -28.59747 1.000 40.81209 186 ILE A CA 1
ATOM 1503 C C . ILE A 1 186 ? 23.48156 6.08867 -28.97711 1.000 42.52323 186 ILE A C 1
ATOM 1504 O O . ILE A 1 186 ? 23.44223 7.00601 -28.13981 1.000 39.92566 186 ILE A O 1
ATOM 1509 N N . GLU A 1 187 ? 23.11301 6.27471 -30.25724 1.000 43.39157 187 GLU A N 1
ATOM 1510 C CA . GLU A 1 187 ? 22.63554 7.57888 -30.69993 1.000 45.47522 187 GLU A CA 1
ATOM 1511 C C . GLU A 1 187 ? 21.41376 7.99906 -29.89663 1.000 44.46173 187 GLU A C 1
ATOM 1512 O O . GLU A 1 187 ? 21.34494 9.12362 -29.39580 1.000 44.55107 187 GLU A O 1
ATOM 1518 N N . ILE A 1 188 ? 20.45125 7.09644 -29.74422 1.000 41.25902 188 ILE A N 1
ATOM 1519 C CA . ILE A 1 188 ? 19.23394 7.42870 -29.01259 1.000 40.58573 188 ILE A CA 1
ATOM 1520 C C . ILE A 1 188 ? 19.55682 7.75971 -27.55746 1.000 40.93491 188 ILE A C 1
ATOM 1521 O O . ILE A 1 188 ? 19.05726 8.74233 -27.00079 1.000 39.88089 188 ILE A O 1
ATOM 1526 N N . THR A 1 189 ? 20.39877 6.94125 -26.91936 1.000 37.86217 189 THR A N 1
ATOM 1527 C CA . THR A 1 189 ? 20.75553 7.17282 -25.52436 1.000 36.71351 189 THR A CA 1
A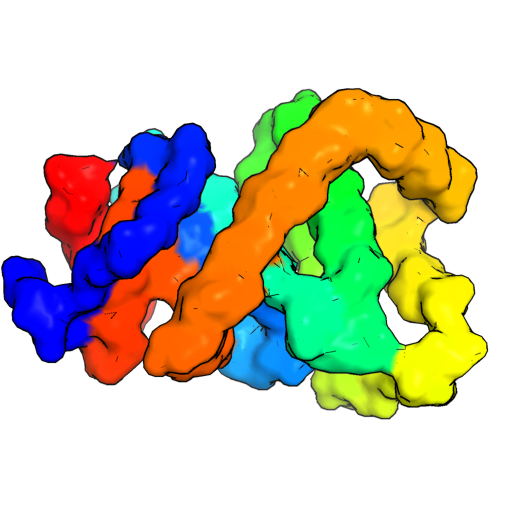TOM 1528 C C . THR A 1 189 ? 21.43569 8.51509 -25.36527 1.000 40.76583 189 THR A C 1
ATOM 1529 O O . THR A 1 189 ? 21.13863 9.26424 -24.42663 1.000 37.90735 189 THR A O 1
ATOM 1533 N N . LYS A 1 190 ? 22.32635 8.85517 -26.30330 1.000 44.80276 190 LYS A N 1
ATOM 1534 C CA . LYS A 1 190 ? 23.01937 10.13739 -26.22707 1.000 47.27618 190 LYS A CA 1
ATOM 1535 C C . LYS A 1 190 ? 22.04084 11.29025 -26.33668 1.000 47.61492 190 LYS A C 1
ATOM 1536 O O . LYS A 1 190 ? 22.14905 12.27893 -25.60389 1.000 51.68052 190 LYS A O 1
ATOM 1542 N N . GLU A 1 191 ? 21.07762 11.18271 -27.24910 1.000 42.83180 191 GLU A N 1
ATOM 1543 C CA . GLU A 1 191 ? 20.07046 12.22154 -27.36105 1.000 44.66873 191 GLU A CA 1
ATOM 1544 C C . GLU A 1 191 ? 19.23350 12.30199 -26.08994 1.000 47.15903 191 GLU A C 1
ATOM 1545 O O . GLU A 1 191 ? 19.05011 13.38310 -25.51233 1.000 50.80849 191 GLU A O 1
ATOM 1551 N N . LEU A 1 192 ? 18.71524 11.16214 -25.63052 1.000 43.63699 192 LEU A N 1
ATOM 1552 C CA . LEU A 1 192 ? 17.81153 11.21462 -24.48699 1.000 44.95648 192 LEU A CA 1
ATOM 1553 C C . LEU A 1 192 ? 18.51451 11.57895 -23.18455 1.000 50.86967 192 LEU A C 1
ATOM 1554 O O . LEU A 1 192 ? 17.85003 12.05406 -22.25932 1.000 50.62034 192 LEU A O 1
ATOM 1559 N N . SER A 1 193 ? 19.82558 11.36347 -23.07470 1.000 53.87046 193 SER A N 1
ATOM 1560 C CA . SER A 1 193 ? 20.48558 11.55184 -21.79211 1.000 51.90887 193 SER A CA 1
ATOM 1561 C C . SER A 1 193 ? 20.98617 12.97159 -21.57651 1.000 59.54141 193 SER A C 1
ATOM 1562 O O . SER A 1 193 ? 21.36124 13.31083 -20.44395 1.000 63.07237 193 SER A O 1
ATOM 1565 N N . LYS A 1 194 ? 21.00893 13.79998 -22.61674 1.000 60.97518 194 LYS A N 1
ATOM 1566 C CA . LYS A 1 194 ? 21.31390 15.21021 -22.43238 1.000 65.00774 194 LYS A CA 1
ATOM 1567 C C . LYS A 1 194 ? 20.01778 15.98543 -22.16504 1.000 68.97247 194 LYS A C 1
ATOM 1568 O O . LYS A 1 194 ? 18.90493 15.43664 -22.20877 1.000 68.87498 194 LYS A O 1
#

Nearest PDB structures (foldseek):
  7pqf-assembly1_A  TM=1.005E+00  e=5.205E-37  Campylobacter jejuni
  7pq8-assembly1_A  TM=9.632E-01  e=9.457E-22  Campylobacter jejuni
  7pq7-assembly2_B  TM=9.609E-01  e=9.579E-21  Campylobacter jejuni
  3c7m-assembly2_B  TM=9.555E-01  e=3.088E-19  unclassified
  3l9u-assembly1_A  TM=9.613E-01  e=7.358E-19  Salmonella enterica subsp. enterica serovar Typhimurium str. SL1344

Organism: Campylobacter jejuni (NCBI:txid197)